Protein AF-A0A9E5STQ9-F1 (afdb_monomer)

Solvent-accessible surface area (backbone atoms only — not comparable to full-atom values): 14742 Å² total; per-residue (Å²): 136,55,64,66,36,34,52,35,39,30,51,50,22,44,63,42,40,75,30,72,58,27,29,54,82,65,46,52,48,40,31,21,48,59,55,98,43,41,24,40,28,34,19,57,96,41,35,41,61,64,37,48,84,73,43,40,47,30,34,27,34,28,54,59,46,36,50,46,74,73,65,63,65,84,84,59,96,68,67,54,56,61,49,52,49,52,49,55,62,71,22,56,50,80,56,94,85,51,70,96,63,52,57,42,84,60,49,63,41,56,41,72,52,45,40,20,33,47,34,30,43,22,49,56,44,32,64,27,36,60,39,94,64,16,66,68,49,46,57,62,35,49,58,91,69,82,72,46,65,50,81,40,73,71,57,71,90,38,50,68,32,29,53,51,50,52,52,54,42,53,52,42,21,73,74,66,78,46,68,48,36,32,39,39,34,26,30,55,11,36,35,17,29,23,84,36,38,66,56,17,47,49,51,42,48,53,52,43,49,31,41,33,59,67,68,67,56,76,82,78,79,73,87,38,75,41,83,53,97,92,50,74,44,75,64,23,63,68,58,52,53,46,40,75,71,68,67,62,50,71,70,52,54,70,72,59,75,60,35,67,65,59,55,72,68,48,61,90,68,69,131

pLDDT: mean 93.7, std 6.71, range [59.28, 98.94]

Radius of gyration: 19.04 Å; Cα contacts (8 Å, |Δi|>4): 458; chains: 1; bounding box: 58×41×53 Å

Sequence (271 aa):
MYSIGKAQLVSISSYAGARKDYVQGGGGNTSVKFDDRLMAIKASGYTLEEITPEKGYVTVDYQKILNYYNTVNTAENKDFEKESLEESLSSVVLLPGMENKRPSVEVGFHAFLGKCVLHTHAVYANILFCSEEGEDIAIKALKGKGLGYVYIPYIDPGFRLALAIKRATDDYLKQNGVAPSLIFLGNHGMIAHGDTAEETIAAHEAACNAIREYLGLDDFPTPMIRKTADGFASDTAYLRSFFARSGADEAFFERLRLYPDQLVDLGGKMG

Nearest PDB structures (foldseek):
  8iqa-assembly1_A  TM=7.306E-01  e=3.674E-08  Alcaligenes faecalis subsp. faecalis NBRC 13111
  2irp-assembly1_A  TM=6.959E-01  e=4.115E-08  Aquifex aeolicus VF5
  1jdi-assembly1_A  TM=6.976E-01  e=8.136E-08  Escherichia coli K-12
  8il8-assembly1_C  TM=7.382E-01  e=1.081E-07  Alcaligenes faecalis subsp. faecalis NBRC 13111
  8ix6-assembly1_A  TM=7.262E-01  e=1.282E-07  Bradyrhizobium sp. WSM3983

Structure (mmCIF, N/CA/C/O backbone):
data_AF-A0A9E5STQ9-F1
#
_entry.id   AF-A0A9E5STQ9-F1
#
loop_
_atom_site.group_PDB
_atom_site.id
_atom_site.type_symbol
_atom_site.label_atom_id
_atom_site.label_alt_id
_atom_site.label_comp_id
_atom_site.label_asym_id
_atom_site.label_entity_id
_atom_site.label_seq_id
_atom_site.pdbx_PDB_ins_code
_atom_site.Cartn_x
_atom_site.Cartn_y
_ato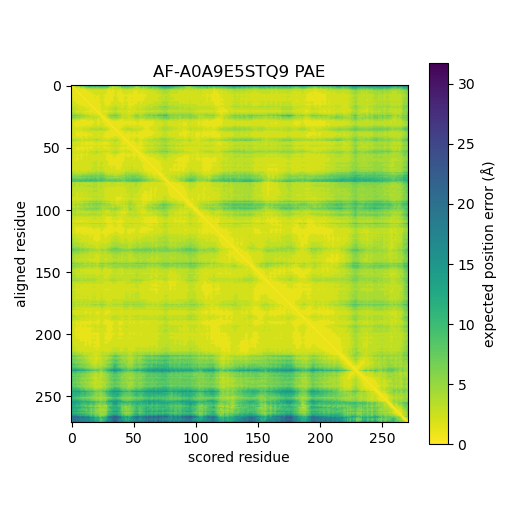m_site.Cartn_z
_atom_site.occupancy
_atom_site.B_iso_or_equiv
_atom_site.auth_seq_id
_atom_site.auth_comp_id
_atom_site.auth_asym_id
_atom_site.auth_atom_id
_atom_site.pdbx_PDB_model_num
ATOM 1 N N . MET A 1 1 ? 1.330 -11.835 24.255 1.00 65.06 1 MET A N 1
ATOM 2 C CA . MET A 1 1 ? -0.007 -11.359 23.845 1.00 65.06 1 MET A CA 1
ATOM 3 C C . MET A 1 1 ? -0.052 -11.039 22.351 1.00 65.06 1 MET A C 1
ATOM 5 O O . MET A 1 1 ? -0.898 -11.593 21.677 1.00 65.06 1 MET A O 1
ATOM 9 N N . TYR A 1 2 ? 0.902 -10.284 21.791 1.00 89.00 2 TYR A N 1
ATOM 10 C CA . TYR A 1 2 ? 0.849 -9.847 20.379 1.00 89.00 2 TYR A CA 1
ATOM 11 C C . TYR A 1 2 ? 1.619 -10.707 19.358 1.00 89.00 2 TYR A C 1
ATOM 13 O O . TYR A 1 2 ? 1.892 -10.248 18.254 1.00 89.00 2 TYR A O 1
ATOM 21 N N . SER A 1 3 ? 2.022 -11.933 19.704 1.00 91.31 3 SER A N 1
ATOM 22 C CA . SER A 1 3 ? 2.885 -12.762 18.840 1.00 91.31 3 SER A CA 1
ATOM 23 C C . SER A 1 3 ? 2.253 -13.075 17.481 1.00 91.31 3 SER A C 1
ATOM 25 O O . SER A 1 3 ? 2.936 -12.984 16.467 1.00 91.31 3 SER A O 1
ATOM 27 N N . ILE A 1 4 ? 0.951 -13.378 17.451 1.00 94.94 4 ILE A N 1
ATOM 28 C CA . ILE A 1 4 ? 0.214 -13.655 16.207 1.00 94.94 4 ILE A CA 1
ATOM 29 C C . ILE A 1 4 ? 0.172 -12.408 15.315 1.00 94.94 4 ILE A C 1
ATOM 31 O O . ILE A 1 4 ? 0.517 -12.483 14.140 1.00 94.94 4 ILE A O 1
ATOM 35 N N . GLY A 1 5 ? -0.187 -11.248 15.875 1.00 96.56 5 GLY A N 1
ATOM 36 C CA . GLY A 1 5 ? -0.236 -9.992 15.120 1.00 96.56 5 GLY A CA 1
ATOM 37 C C . GLY A 1 5 ? 1.133 -9.582 14.568 1.00 96.56 5 GLY A C 1
ATOM 38 O O . GLY A 1 5 ? 1.234 -9.156 13.422 1.00 96.56 5 GLY A O 1
ATOM 39 N N . LYS A 1 6 ? 2.206 -9.777 15.346 1.00 96.88 6 LYS A N 1
ATOM 40 C CA . LYS A 1 6 ? 3.584 -9.557 14.879 1.00 96.88 6 LYS A CA 1
ATOM 41 C C . LYS A 1 6 ? 3.951 -10.479 13.716 1.00 96.88 6 LYS A C 1
ATOM 43 O O . LYS A 1 6 ? 4.545 -10.013 12.752 1.00 96.88 6 LYS A O 1
ATOM 48 N N . ALA A 1 7 ? 3.589 -11.761 13.788 1.00 98.00 7 ALA A N 1
ATOM 49 C CA . ALA A 1 7 ? 3.851 -12.711 12.709 1.00 98.00 7 ALA A CA 1
ATOM 50 C C . ALA A 1 7 ? 3.110 -12.327 11.417 1.00 98.00 7 ALA A C 1
ATOM 52 O O . ALA A 1 7 ? 3.713 -12.349 10.347 1.00 98.00 7 ALA A O 1
ATOM 53 N N . GLN A 1 8 ? 1.847 -11.896 11.518 1.00 98.56 8 GLN A N 1
ATOM 54 C CA . GLN A 1 8 ? 1.088 -11.386 10.371 1.00 98.56 8 GLN A CA 1
ATOM 55 C C . GLN A 1 8 ? 1.726 -10.125 9.775 1.00 98.56 8 GLN A C 1
ATOM 57 O O . GLN A 1 8 ? 1.861 -10.032 8.559 1.00 98.56 8 GLN A O 1
ATOM 62 N N . LEU A 1 9 ? 2.176 -9.187 10.618 1.00 98.62 9 LEU A N 1
ATOM 63 C CA . LEU A 1 9 ? 2.825 -7.958 10.156 1.00 98.62 9 LEU A CA 1
ATOM 64 C C . LEU A 1 9 ? 4.117 -8.262 9.398 1.00 98.62 9 LEU A C 1
ATOM 66 O O . LEU A 1 9 ? 4.339 -7.707 8.324 1.00 98.62 9 LEU A O 1
ATOM 70 N N . VAL A 1 10 ? 4.953 -9.152 9.937 1.00 98.44 10 VAL A N 1
ATOM 71 C CA . VAL A 1 10 ? 6.179 -9.598 9.263 1.00 98.44 10 VAL A CA 1
ATOM 72 C C . VAL A 1 10 ? 5.836 -10.293 7.949 1.00 98.44 10 VAL A C 1
ATOM 74 O O . VAL A 1 10 ? 6.443 -9.972 6.939 1.00 98.44 10 VAL A O 1
ATOM 77 N N . SER A 1 11 ? 4.823 -11.164 7.923 1.00 98.56 11 SER A N 1
ATOM 78 C CA . SER A 1 11 ? 4.401 -11.870 6.706 1.00 98.56 11 SER A CA 1
ATOM 79 C C . SER A 1 11 ? 4.049 -10.912 5.559 1.00 98.56 11 SER A C 1
ATOM 81 O O . SER A 1 11 ? 4.679 -10.977 4.502 1.00 98.56 11 SER A O 1
ATOM 83 N N . ILE A 1 12 ? 3.124 -9.965 5.775 1.00 98.62 12 ILE A N 1
ATOM 84 C CA . ILE A 1 12 ? 2.728 -9.006 4.727 1.00 98.62 12 ILE A CA 1
ATOM 85 C C . ILE A 1 12 ? 3.871 -8.058 4.339 1.00 98.62 12 ILE A C 1
ATOM 87 O O . ILE A 1 12 ? 4.007 -7.692 3.172 1.00 98.62 12 ILE A O 1
ATOM 91 N N . SER A 1 13 ? 4.722 -7.684 5.301 1.00 98.62 13 SER A N 1
ATOM 92 C CA . SER A 1 13 ? 5.837 -6.760 5.065 1.00 98.62 13 SER A CA 1
ATOM 93 C C . SER A 1 13 ? 6.970 -7.419 4.291 1.00 98.62 13 SER A C 1
ATOM 95 O O . SER A 1 13 ? 7.450 -6.845 3.322 1.00 98.62 13 SER A O 1
ATOM 97 N N . SER A 1 14 ? 7.374 -8.636 4.660 1.00 97.75 14 SER A N 1
ATOM 98 C CA . SER A 1 14 ? 8.421 -9.379 3.958 1.00 97.75 14 SER A CA 1
ATOM 99 C C . SER A 1 14 ? 7.980 -9.799 2.556 1.00 97.75 14 SER A C 1
ATOM 101 O O . SER A 1 14 ? 8.790 -9.722 1.635 1.00 97.75 14 SER A O 1
ATOM 103 N N . TYR A 1 15 ? 6.706 -10.174 2.371 1.00 98.00 15 TYR A N 1
ATOM 104 C CA . TYR A 1 15 ? 6.146 -10.483 1.051 1.00 98.00 15 TYR A CA 1
ATOM 105 C C . TYR A 1 15 ? 6.333 -9.317 0.072 1.00 98.00 15 TYR A C 1
ATOM 107 O O . TYR A 1 15 ? 6.889 -9.496 -1.011 1.00 98.00 15 TYR A O 1
ATOM 115 N N . ALA A 1 16 ? 5.922 -8.109 0.468 1.00 97.69 16 ALA A N 1
ATOM 116 C CA . ALA A 1 16 ? 6.050 -6.939 -0.391 1.00 97.69 16 ALA A CA 1
ATOM 117 C C . ALA A 1 16 ? 7.478 -6.374 -0.425 1.00 97.69 16 ALA A C 1
ATOM 119 O O . ALA A 1 16 ? 7.963 -6.008 -1.487 1.00 97.69 16 ALA A O 1
ATOM 120 N N . GLY A 1 17 ? 8.189 -6.340 0.704 1.00 96.62 17 GLY A N 1
ATOM 121 C CA . GLY A 1 17 ? 9.539 -5.773 0.816 1.00 96.62 17 GLY A CA 1
ATOM 122 C C . GLY A 1 17 ? 10.594 -6.479 -0.043 1.00 96.62 17 GLY A C 1
ATOM 123 O O . GLY A 1 17 ? 11.519 -5.831 -0.543 1.00 96.62 17 GLY A O 1
ATOM 124 N N . ALA A 1 18 ? 10.422 -7.782 -0.279 1.00 94.94 18 ALA A N 1
ATOM 125 C CA . ALA A 1 18 ? 11.289 -8.574 -1.152 1.00 94.94 18 ALA A CA 1
ATOM 126 C C . ALA A 1 18 ? 11.071 -8.303 -2.659 1.00 94.94 18 ALA A C 1
ATOM 128 O O . ALA A 1 18 ? 11.845 -8.776 -3.492 1.00 94.94 18 ALA A O 1
ATOM 129 N N . ARG A 1 19 ? 10.026 -7.548 -3.025 1.00 95.38 19 ARG A N 1
ATOM 130 C CA . ARG A 1 19 ? 9.524 -7.370 -4.395 1.00 95.38 19 ARG A CA 1
ATOM 131 C C . ARG A 1 19 ? 9.721 -5.922 -4.848 1.00 95.38 19 ARG A C 1
ATOM 133 O O . ARG A 1 19 ? 8.958 -5.029 -4.481 1.00 95.38 19 ARG A O 1
ATOM 140 N N . LYS A 1 20 ? 10.749 -5.666 -5.666 1.00 93.12 20 LYS A N 1
ATOM 141 C CA . LYS A 1 20 ? 11.036 -4.307 -6.179 1.00 93.12 20 LYS A CA 1
ATOM 142 C C . LYS A 1 20 ? 10.023 -3.831 -7.228 1.00 93.12 20 LYS A C 1
ATOM 144 O O . LYS A 1 20 ? 9.987 -2.648 -7.535 1.00 93.12 20 LYS A O 1
ATOM 149 N N . ASP A 1 21 ? 9.176 -4.725 -7.728 1.00 95.12 21 ASP A N 1
ATOM 150 C CA . ASP A 1 21 ? 7.964 -4.437 -8.499 1.00 95.12 21 ASP A CA 1
ATOM 151 C C . ASP A 1 21 ? 6.787 -3.970 -7.628 1.00 95.12 21 ASP A C 1
ATOM 153 O O . ASP A 1 21 ? 5.833 -3.400 -8.151 1.00 95.12 21 ASP A O 1
ATOM 157 N N . TYR A 1 22 ? 6.836 -4.180 -6.310 1.00 96.19 22 TYR A N 1
ATOM 158 C CA . TYR A 1 22 ? 5.782 -3.772 -5.376 1.00 96.19 22 TYR A CA 1
ATOM 159 C C . TYR A 1 22 ? 6.135 -2.532 -4.572 1.00 96.19 22 TYR A C 1
ATOM 161 O O . TYR A 1 22 ? 5.291 -1.655 -4.400 1.00 96.19 22 TYR A O 1
ATOM 169 N N . VAL A 1 23 ? 7.367 -2.449 -4.078 1.00 93.88 23 VAL A N 1
ATOM 170 C CA . VAL A 1 23 ? 7.839 -1.292 -3.315 1.00 93.88 23 VAL A CA 1
ATOM 171 C C . VAL A 1 23 ? 9.241 -0.893 -3.750 1.00 93.88 23 VAL A C 1
ATOM 173 O O . VAL A 1 23 ? 10.122 -1.736 -3.941 1.00 93.88 23 VAL A O 1
ATOM 176 N N . GLN A 1 24 ? 9.452 0.412 -3.896 1.00 89.56 24 GLN A N 1
ATOM 177 C CA . GLN A 1 24 ? 10.743 1.006 -4.222 1.00 89.56 24 GLN A CA 1
ATOM 178 C C . GLN A 1 24 ? 11.186 1.904 -3.063 1.00 89.56 24 GLN A C 1
ATOM 180 O O . GLN A 1 24 ? 10.378 2.610 -2.465 1.00 89.56 24 GLN A O 1
ATOM 185 N N . GLY A 1 25 ? 12.469 1.826 -2.697 1.00 86.12 25 GLY A N 1
ATOM 186 C CA . GLY A 1 25 ? 13.026 2.618 -1.598 1.00 86.12 25 GLY A CA 1
ATOM 187 C C . GLY A 1 25 ? 12.224 2.494 -0.295 1.00 86.12 25 GLY A C 1
ATOM 188 O O . GLY A 1 25 ? 12.010 1.397 0.223 1.00 86.12 25 GLY A O 1
ATOM 189 N N . GLY A 1 26 ? 11.807 3.643 0.242 1.00 87.12 26 GLY A N 1
ATOM 190 C CA . GLY A 1 26 ? 10.986 3.746 1.451 1.00 87.12 26 GLY A CA 1
ATOM 191 C C . GLY A 1 26 ? 9.471 3.714 1.211 1.00 87.12 26 GLY A C 1
ATOM 192 O O . GLY A 1 26 ? 8.732 3.902 2.182 1.00 87.12 26 GLY A O 1
ATOM 193 N N . GLY A 1 27 ? 9.019 3.510 -0.031 1.00 88.88 27 GLY A N 1
ATOM 194 C CA . GLY A 1 27 ? 7.609 3.490 -0.422 1.00 88.88 27 GLY A CA 1
ATOM 195 C C . GLY A 1 27 ? 6.820 2.320 0.174 1.00 88.88 27 GLY A C 1
ATOM 196 O O . GLY A 1 27 ? 7.390 1.355 0.698 1.00 88.88 27 GLY A O 1
ATOM 197 N N . GLY A 1 28 ? 5.491 2.421 0.117 1.00 94.31 28 GLY A N 1
ATOM 198 C CA . GLY A 1 28 ? 4.567 1.453 0.705 1.00 94.31 28 GLY A CA 1
ATOM 199 C C . GLY A 1 28 ? 4.614 1.362 2.238 1.00 94.31 28 GLY A C 1
ATOM 200 O O . GLY A 1 28 ? 5.547 1.804 2.927 1.00 94.31 28 GLY A O 1
ATOM 201 N N . ASN A 1 29 ? 3.568 0.767 2.804 1.00 97.38 29 ASN A N 1
ATOM 202 C CA . ASN A 1 29 ? 3.440 0.538 4.238 1.00 97.38 29 ASN A CA 1
ATOM 203 C C . ASN A 1 29 ? 2.448 -0.587 4.558 1.00 97.38 29 ASN A C 1
ATOM 205 O O . ASN A 1 29 ? 1.616 -1.000 3.753 1.00 97.38 29 ASN A O 1
ATOM 209 N N . THR A 1 30 ? 2.586 -1.125 5.764 1.00 98.69 30 THR A N 1
ATOM 210 C CA . THR A 1 30 ? 1.792 -2.246 6.257 1.00 98.69 30 THR A CA 1
ATOM 211 C C . THR A 1 30 ? 1.296 -1.956 7.662 1.00 98.69 30 THR A C 1
ATOM 213 O O . THR A 1 30 ? 1.968 -1.271 8.444 1.00 98.69 30 THR A O 1
ATOM 216 N N . SER A 1 31 ? 0.126 -2.494 8.002 1.00 98.81 31 SER A N 1
ATOM 217 C CA . SER A 1 31 ? -0.358 -2.515 9.380 1.00 98.81 31 SER A CA 1
ATOM 218 C C . SER A 1 31 ? -1.078 -3.811 9.730 1.00 98.81 31 SER A C 1
ATOM 220 O O . SER A 1 31 ? -1.624 -4.493 8.861 1.00 98.81 31 SER A O 1
ATOM 222 N N . VAL A 1 32 ? -1.095 -4.121 11.027 1.00 98.81 32 VAL A N 1
ATOM 223 C CA . VAL A 1 32 ? -1.890 -5.206 11.606 1.00 98.81 32 VAL A CA 1
ATOM 224 C C . VAL A 1 32 ? -2.530 -4.748 12.911 1.00 98.81 32 VAL A C 1
ATOM 226 O O . VAL A 1 32 ? -1.834 -4.309 13.830 1.00 98.81 32 VAL A O 1
ATOM 229 N N . LYS A 1 33 ? -3.855 -4.884 13.021 1.00 98.56 33 LYS A N 1
ATOM 230 C CA . LYS A 1 33 ? -4.580 -4.708 14.289 1.00 98.56 33 LYS A CA 1
ATOM 231 C C . LYS A 1 33 ? -4.290 -5.902 15.204 1.00 98.56 33 LYS A C 1
ATOM 233 O O . LYS A 1 33 ? -4.545 -7.053 14.847 1.00 98.56 33 LYS A O 1
ATOM 238 N N . PHE A 1 34 ? -3.689 -5.634 16.358 1.00 97.19 34 PHE A N 1
ATOM 239 C CA . PHE A 1 34 ? -3.317 -6.645 17.348 1.00 97.19 34 PHE A CA 1
ATOM 240 C C . PHE A 1 34 ? -4.507 -7.073 18.206 1.00 97.19 34 PHE A C 1
ATOM 242 O O . PHE A 1 34 ? -4.621 -8.252 18.539 1.00 97.19 34 PHE A O 1
ATOM 249 N N . ASP A 1 35 ? -5.370 -6.121 18.539 1.00 96.19 35 ASP A N 1
ATOM 250 C CA . ASP A 1 35 ? -6.609 -6.285 19.294 1.00 96.19 35 ASP A CA 1
ATOM 251 C C . ASP A 1 35 ? -7.573 -5.136 18.938 1.00 96.19 35 ASP A C 1
ATOM 253 O O . ASP A 1 35 ? -7.345 -4.432 17.953 1.00 96.19 35 ASP A O 1
ATOM 257 N N . ASP A 1 36 ? -8.629 -4.937 19.731 1.00 95.62 36 ASP A N 1
ATOM 258 C CA . ASP A 1 36 ? -9.650 -3.902 19.510 1.00 95.62 36 ASP A CA 1
ATOM 259 C C . ASP A 1 36 ? -9.170 -2.465 19.787 1.00 95.62 36 ASP A C 1
ATOM 261 O O . ASP A 1 36 ? -9.949 -1.517 19.676 1.00 95.62 36 ASP A O 1
ATOM 265 N N . ARG A 1 37 ? -7.904 -2.275 20.171 1.00 97.00 37 ARG A N 1
ATOM 266 C CA . ARG A 1 37 ? -7.319 -0.973 20.506 1.00 97.00 37 ARG A CA 1
ATOM 267 C C . ARG A 1 37 ? -5.999 -0.713 19.791 1.00 97.00 37 ARG A C 1
ATOM 269 O O . ARG A 1 37 ? -5.797 0.379 19.267 1.00 97.00 37 ARG A O 1
ATOM 276 N N . LEU A 1 38 ? -5.075 -1.668 19.809 1.00 98.00 38 LEU A N 1
ATOM 277 C CA . LEU A 1 38 ? -3.718 -1.496 19.309 1.00 98.00 38 LEU A CA 1
ATOM 278 C C . LEU A 1 38 ? -3.579 -1.994 17.876 1.00 98.00 38 LEU A C 1
ATOM 280 O O . LEU A 1 38 ? -3.930 -3.123 17.543 1.00 98.00 38 LEU A O 1
ATOM 284 N N . MET A 1 39 ? -2.965 -1.165 17.040 1.00 98.44 39 MET A N 1
ATOM 285 C CA . MET A 1 39 ? -2.530 -1.518 15.695 1.00 98.44 39 MET A CA 1
ATOM 286 C C . MET A 1 39 ? -1.035 -1.267 15.571 1.00 98.44 39 MET A C 1
ATOM 288 O O . MET A 1 39 ? -0.553 -0.197 15.935 1.00 98.44 39 MET A O 1
ATOM 292 N N . ALA A 1 40 ? -0.299 -2.240 15.046 1.00 98.38 40 ALA A N 1
ATOM 293 C CA . ALA A 1 40 ? 1.072 -2.031 14.613 1.00 98.38 40 ALA A CA 1
ATOM 294 C C . ALA A 1 40 ? 1.088 -1.518 13.175 1.00 98.38 40 ALA A C 1
ATOM 296 O O . ALA A 1 40 ? 0.353 -2.027 12.335 1.00 98.38 40 ALA A O 1
ATOM 297 N N . ILE A 1 41 ? 1.932 -0.534 12.891 1.00 98.38 41 ILE A N 1
ATOM 298 C CA . ILE A 1 41 ? 2.099 0.055 11.562 1.00 98.38 41 ILE A CA 1
ATOM 299 C C . ILE A 1 41 ? 3.572 0.354 11.298 1.00 98.38 41 ILE A C 1
ATOM 301 O O . ILE A 1 41 ? 4.300 0.711 12.230 1.00 98.38 41 ILE A O 1
ATOM 305 N N . LYS A 1 42 ? 4.006 0.232 10.035 1.00 97.75 42 LYS A N 1
ATOM 306 C CA . LYS A 1 42 ? 5.358 0.607 9.598 1.00 97.75 42 LYS A CA 1
ATOM 307 C C . LYS A 1 42 ? 5.784 1.949 10.203 1.00 97.75 42 LYS A C 1
ATOM 309 O O . LYS A 1 42 ? 5.076 2.954 10.100 1.00 97.75 42 LYS A O 1
ATOM 314 N N . ALA A 1 43 ? 6.964 1.955 10.813 1.00 95.75 43 ALA A N 1
ATOM 315 C CA . ALA A 1 43 ? 7.575 3.156 11.354 1.00 95.75 43 ALA A CA 1
ATOM 316 C C . ALA A 1 43 ? 8.231 3.978 10.235 1.00 95.75 43 ALA A C 1
ATOM 318 O O . ALA A 1 43 ? 8.860 3.438 9.324 1.00 95.75 43 ALA A O 1
ATOM 319 N N . SER A 1 44 ? 8.127 5.302 10.322 1.00 90.88 44 SER A N 1
ATOM 320 C CA . SER A 1 44 ? 8.827 6.204 9.404 1.00 90.88 44 SER A CA 1
ATOM 321 C C . SER A 1 44 ? 10.346 5.982 9.457 1.00 90.88 44 SER A C 1
ATOM 323 O O . SER A 1 44 ? 10.928 5.888 10.541 1.00 90.88 44 SER A O 1
ATOM 325 N N . GLY A 1 45 ? 10.987 5.938 8.285 1.00 89.62 45 GLY A N 1
ATOM 326 C CA . GLY A 1 45 ? 12.428 5.692 8.137 1.00 89.62 45 GLY A CA 1
ATOM 327 C C . GLY A 1 45 ? 12.826 4.221 7.986 1.00 89.62 45 GLY A C 1
ATOM 328 O O . GLY A 1 45 ? 14.011 3.954 7.833 1.00 89.62 45 GLY A O 1
ATOM 329 N N . TYR A 1 46 ? 11.861 3.298 8.000 1.00 94.31 46 TYR A N 1
ATOM 330 C CA . TYR A 1 46 ? 12.075 1.884 7.698 1.00 94.31 46 TYR A CA 1
ATOM 331 C C . TYR A 1 46 ? 11.483 1.503 6.335 1.00 94.31 46 TYR A C 1
ATOM 333 O O . TYR A 1 46 ? 10.406 1.970 5.935 1.00 94.31 46 TYR A O 1
ATOM 341 N N . THR A 1 47 ? 12.177 0.615 5.634 1.00 95.38 47 THR A N 1
ATOM 342 C CA . THR A 1 47 ? 11.634 -0.140 4.500 1.00 95.38 47 THR A CA 1
ATOM 343 C C . THR A 1 47 ? 10.802 -1.325 5.003 1.00 95.38 47 THR A C 1
ATOM 345 O O . THR A 1 47 ? 10.950 -1.761 6.146 1.00 95.38 47 THR A O 1
ATOM 348 N N . LEU A 1 48 ? 9.920 -1.875 4.161 1.00 97.06 48 LEU A N 1
ATOM 349 C CA . LEU A 1 48 ? 9.151 -3.076 4.526 1.00 97.06 48 LEU A CA 1
ATOM 350 C C . LEU A 1 48 ? 10.044 -4.305 4.764 1.00 97.06 48 LEU A C 1
ATOM 352 O O . LEU A 1 48 ? 9.722 -5.146 5.598 1.00 97.06 48 LEU A O 1
ATOM 356 N N . GLU A 1 49 ? 11.178 -4.380 4.064 1.00 95.38 49 GLU A N 1
ATOM 357 C CA . GLU A 1 49 ? 12.166 -5.460 4.179 1.00 95.38 49 GLU A CA 1
ATOM 358 C C . GLU A 1 49 ? 12.866 -5.479 5.551 1.00 95.38 49 GLU A C 1
ATOM 360 O O . GLU A 1 49 ? 13.312 -6.526 6.014 1.00 95.38 49 GLU A O 1
ATOM 365 N N . GLU A 1 50 ? 12.923 -4.339 6.244 1.00 96.00 50 GLU A N 1
ATOM 366 C CA . GLU A 1 50 ? 13.578 -4.213 7.551 1.00 96.00 50 GLU A CA 1
ATOM 367 C C . GLU A 1 50 ? 12.672 -4.547 8.745 1.00 96.00 50 GLU A C 1
ATOM 369 O O . GLU A 1 50 ? 13.153 -4.577 9.886 1.00 96.00 50 GLU A O 1
ATOM 374 N N . ILE A 1 51 ? 11.376 -4.781 8.511 1.00 97.19 51 ILE A N 1
ATOM 375 C CA . ILE A 1 51 ? 10.410 -5.102 9.566 1.00 97.19 51 ILE A CA 1
ATOM 376 C C . ILE A 1 51 ? 10.677 -6.512 10.101 1.00 97.19 51 ILE A C 1
ATOM 378 O O . ILE A 1 51 ? 10.655 -7.497 9.367 1.00 97.19 51 ILE A O 1
ATOM 382 N N . THR A 1 52 ? 10.872 -6.612 11.416 1.00 96.44 52 THR A N 1
ATOM 383 C CA . THR A 1 52 ? 10.997 -7.881 12.151 1.00 96.44 52 THR A CA 1
ATOM 384 C C . THR A 1 52 ? 9.967 -7.920 13.285 1.00 96.44 52 THR A C 1
ATOM 386 O O . THR A 1 52 ? 9.291 -6.920 13.542 1.00 96.44 52 THR A O 1
ATOM 389 N N . PRO A 1 53 ? 9.822 -9.033 14.028 1.00 94.50 53 PRO A N 1
ATOM 390 C CA . PRO A 1 53 ? 8.942 -9.048 15.199 1.00 94.50 53 PRO A CA 1
ATOM 391 C C . PRO A 1 53 ? 9.331 -8.027 16.295 1.00 94.50 53 PRO A C 1
ATOM 393 O O . PRO A 1 53 ? 8.492 -7.660 17.134 1.00 94.50 53 PRO A O 1
ATOM 396 N N . GLU A 1 54 ? 10.577 -7.548 16.296 1.00 93.31 54 GLU A N 1
ATOM 397 C CA . GLU A 1 54 ? 11.162 -6.641 17.291 1.00 93.31 54 GLU A CA 1
ATOM 398 C C . GLU A 1 54 ? 11.309 -5.190 16.812 1.00 93.31 54 GLU A C 1
ATOM 400 O O . GLU A 1 54 ? 11.278 -4.296 17.655 1.00 93.31 54 GLU A O 1
ATOM 405 N N . LYS A 1 55 ? 11.463 -4.933 15.505 1.00 95.06 55 LYS A N 1
ATOM 406 C CA . LYS A 1 55 ? 11.751 -3.587 14.970 1.00 95.06 55 LYS A CA 1
ATOM 407 C C . LYS A 1 55 ? 11.014 -3.273 13.664 1.00 95.06 55 LYS A C 1
ATOM 409 O O . LYS A 1 55 ? 10.467 -4.157 13.013 1.00 95.06 55 LYS A O 1
ATOM 414 N N . GLY A 1 56 ? 11.036 -1.998 13.269 1.00 95.50 56 GLY A N 1
ATOM 415 C CA . GLY A 1 56 ? 10.492 -1.519 11.989 1.00 95.50 56 GLY A CA 1
ATOM 416 C C . GLY A 1 56 ? 9.031 -1.052 12.024 1.00 95.50 56 GLY A C 1
ATOM 417 O O . GLY A 1 56 ? 8.501 -0.597 11.012 1.00 95.50 56 GLY A O 1
ATOM 418 N N . TYR A 1 57 ? 8.374 -1.106 13.185 1.00 97.19 57 TYR A N 1
ATOM 419 C CA . TYR A 1 57 ? 6.993 -0.658 13.365 1.00 97.19 57 TYR A CA 1
ATOM 420 C C . TYR A 1 57 ? 6.801 0.091 14.684 1.00 97.19 57 TYR A C 1
ATOM 422 O O . TYR A 1 57 ? 7.569 -0.071 15.633 1.00 97.19 57 TYR A O 1
ATOM 430 N N . VAL A 1 58 ? 5.741 0.894 14.742 1.00 97.31 58 VAL A N 1
ATOM 431 C CA . VAL A 1 58 ? 5.209 1.486 15.974 1.00 97.31 58 VAL A CA 1
ATOM 432 C C . VAL A 1 58 ? 3.801 0.978 16.230 1.00 97.31 58 VAL A C 1
ATOM 434 O O . VAL A 1 58 ? 3.134 0.495 15.318 1.00 97.31 58 VAL A O 1
ATOM 437 N N . THR A 1 59 ? 3.352 1.059 17.477 1.00 97.81 59 THR A N 1
ATOM 438 C CA . THR A 1 59 ? 1.980 0.722 17.854 1.00 97.81 59 THR A CA 1
ATOM 439 C C . THR A 1 59 ? 1.200 1.994 18.151 1.00 97.81 59 THR A C 1
ATOM 441 O O . THR A 1 59 ? 1.714 2.928 18.768 1.00 97.81 59 THR A O 1
ATOM 444 N N . VAL A 1 60 ? -0.038 2.034 17.668 1.00 98.31 60 VAL A N 1
ATOM 445 C CA . VAL A 1 60 ? -0.969 3.151 17.827 1.00 98.31 60 VAL A CA 1
ATOM 446 C C . VAL A 1 60 ? -2.296 2.656 18.388 1.00 98.31 60 VAL A C 1
ATOM 448 O O . VAL A 1 60 ? -2.715 1.530 18.115 1.00 98.31 60 VAL A O 1
ATOM 451 N N . ASP A 1 61 ? -2.964 3.510 19.152 1.00 98.44 61 ASP A N 1
ATOM 452 C CA . ASP A 1 61 ? -4.367 3.374 19.519 1.00 98.44 61 ASP A CA 1
ATOM 453 C C . ASP A 1 61 ? -5.226 3.751 18.304 1.00 98.44 61 ASP A C 1
ATOM 455 O O . ASP A 1 61 ? -5.572 4.918 18.095 1.00 98.44 61 ASP A O 1
ATOM 459 N N . TYR A 1 62 ? -5.507 2.772 17.442 1.00 98.38 62 TYR A N 1
ATOM 460 C CA . TYR A 1 62 ? -6.169 3.043 16.164 1.00 98.38 62 TYR A CA 1
ATOM 461 C C . TYR A 1 62 ? -7.624 3.483 16.348 1.00 98.38 62 TYR A C 1
ATOM 463 O O . TYR A 1 62 ? -8.173 4.120 15.453 1.00 98.38 62 TYR A O 1
ATOM 471 N N . GLN A 1 63 ? -8.234 3.205 17.506 1.00 98.19 63 GLN A N 1
ATOM 472 C CA . GLN A 1 63 ? -9.579 3.674 17.834 1.00 98.19 63 GLN A CA 1
ATOM 473 C C . GLN A 1 63 ? -9.619 5.199 17.953 1.00 98.19 63 GLN A C 1
ATOM 475 O O . GLN A 1 63 ? -10.588 5.812 17.513 1.00 98.19 63 GLN A O 1
ATOM 480 N N . LYS A 1 64 ? -8.561 5.841 18.470 1.00 98.00 64 LYS A N 1
ATOM 481 C CA . LYS A 1 64 ? -8.467 7.313 18.471 1.00 98.00 64 LYS A CA 1
ATOM 482 C C . LYS A 1 64 ? -8.486 7.881 17.052 1.00 98.00 64 LYS A C 1
ATOM 484 O O . LYS A 1 64 ? -9.262 8.787 16.767 1.00 98.00 64 LYS A O 1
ATOM 489 N N . ILE A 1 65 ? -7.688 7.295 16.159 1.00 98.06 65 ILE A N 1
ATOM 490 C CA . ILE A 1 65 ? -7.602 7.707 14.752 1.00 98.06 65 ILE A CA 1
ATOM 491 C C . ILE A 1 65 ? -8.948 7.473 14.054 1.00 98.06 65 ILE A C 1
ATOM 493 O O . ILE A 1 65 ? -9.490 8.377 13.425 1.00 98.06 65 ILE A O 1
ATOM 497 N N . LEU A 1 66 ? -9.532 6.283 14.211 1.00 97.38 66 LEU A N 1
ATOM 498 C CA . LEU A 1 66 ? -10.845 5.943 13.666 1.00 97.38 66 LEU A CA 1
ATOM 499 C C . LEU A 1 66 ? -11.929 6.924 14.145 1.00 97.38 66 LEU A C 1
ATOM 501 O O . LEU A 1 66 ? -12.709 7.425 13.335 1.00 97.38 66 LEU A O 1
ATOM 505 N N . ASN A 1 67 ? -11.956 7.241 15.441 1.00 97.44 67 ASN A N 1
ATOM 506 C CA . ASN A 1 67 ? -12.908 8.185 16.025 1.00 97.44 67 ASN A CA 1
ATOM 507 C C . ASN A 1 67 ? -12.737 9.604 15.476 1.00 97.44 67 ASN A C 1
ATOM 509 O O . ASN A 1 67 ? -13.741 10.268 15.209 1.00 97.44 67 ASN A O 1
ATOM 513 N N . TYR A 1 68 ? -11.500 10.050 15.249 1.00 97.12 68 TYR A N 1
ATOM 514 C CA . TYR A 1 68 ? -11.235 11.322 14.583 1.00 97.12 68 TYR A CA 1
ATOM 515 C C . TYR A 1 68 ? -11.875 11.350 13.187 1.00 97.12 68 TYR A C 1
ATOM 517 O O . TYR A 1 68 ? -12.721 12.200 12.918 1.00 97.12 68 TYR A O 1
ATOM 525 N N . TYR A 1 69 ? -11.593 10.361 12.331 1.00 96.50 69 TYR A N 1
ATOM 526 C CA . TYR A 1 69 ? -12.169 10.308 10.978 1.00 96.50 69 TYR A CA 1
ATOM 527 C C . TYR A 1 69 ? -13.694 10.104 10.954 1.00 96.50 69 TYR A C 1
ATOM 529 O O . TYR A 1 69 ? -14.344 10.504 9.989 1.00 96.50 69 TYR A O 1
ATOM 537 N N . ASN A 1 70 ? -14.282 9.510 11.996 1.00 95.75 70 ASN A N 1
ATOM 538 C CA . ASN A 1 70 ? -15.735 9.355 12.119 1.00 95.75 70 ASN A CA 1
ATOM 539 C C . ASN A 1 70 ? -16.453 10.639 12.561 1.00 95.75 70 ASN A C 1
ATOM 541 O O . ASN A 1 70 ? -17.642 10.785 12.284 1.00 95.75 70 ASN A O 1
ATOM 545 N N . THR A 1 71 ? -15.772 11.540 13.273 1.00 95.56 71 THR A N 1
ATOM 546 C CA . THR A 1 71 ? -16.405 12.715 13.902 1.00 95.56 71 THR A CA 1
ATOM 547 C C . THR A 1 71 ? -15.930 14.051 13.336 1.00 95.56 71 THR A C 1
ATOM 549 O O . THR A 1 71 ? -16.565 15.074 13.593 1.00 95.56 71 THR A O 1
ATOM 552 N N . VAL A 1 72 ? -14.853 14.061 12.544 1.00 95.12 72 VAL A N 1
ATOM 553 C CA . VAL A 1 72 ? -14.283 15.280 11.964 1.00 95.12 72 VAL A CA 1
ATOM 554 C C . VAL A 1 72 ? -15.304 16.030 11.103 1.00 95.12 72 VAL A C 1
ATOM 556 O O . VAL A 1 72 ? -15.844 15.519 10.119 1.00 95.12 72 VAL A O 1
ATOM 559 N N . ASN A 1 73 ? -15.548 17.292 11.455 1.00 93.75 73 ASN A N 1
ATOM 560 C CA . ASN A 1 73 ? -16.393 18.184 10.676 1.00 93.75 73 ASN A CA 1
ATOM 561 C C . ASN A 1 73 ? -15.581 18.845 9.557 1.00 93.75 73 ASN A C 1
ATO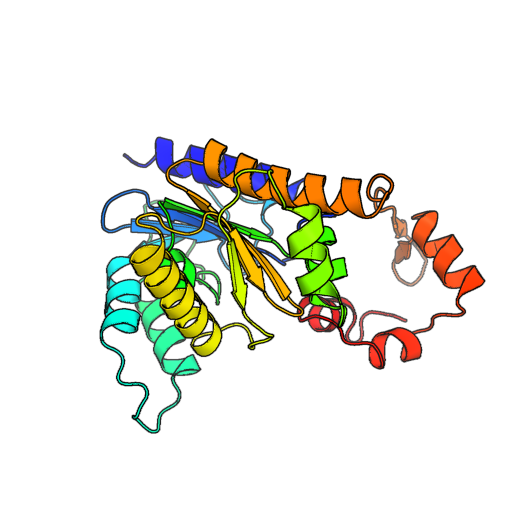M 563 O O . ASN A 1 73 ? -14.919 19.863 9.752 1.00 93.75 73 ASN A O 1
ATOM 567 N N . THR A 1 74 ? -15.665 18.292 8.349 1.00 92.62 74 THR A N 1
ATOM 568 C CA . THR A 1 74 ? -14.898 18.793 7.198 1.00 92.62 74 THR A CA 1
ATOM 569 C C . THR A 1 74 ? -15.372 20.138 6.644 1.00 92.62 74 THR A C 1
ATOM 571 O O . THR A 1 74 ? -14.784 20.617 5.677 1.00 92.62 74 THR A O 1
ATOM 574 N N . ALA A 1 75 ? -16.439 20.722 7.201 1.00 93.56 75 ALA A N 1
ATOM 575 C CA . ALA A 1 75 ? -16.902 22.066 6.855 1.00 93.56 75 ALA A CA 1
ATOM 576 C C . ALA A 1 75 ? -16.146 23.175 7.613 1.00 93.56 75 ALA A C 1
ATOM 578 O O . ALA A 1 75 ? -16.287 24.350 7.277 1.00 93.56 75 ALA A O 1
ATOM 579 N N . GLU A 1 76 ? -15.358 22.826 8.633 1.00 93.81 76 GL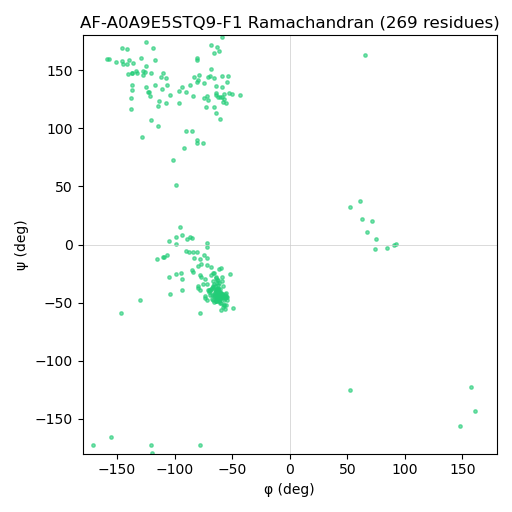U A N 1
ATOM 580 C CA . GLU A 1 76 ? -14.523 23.786 9.355 1.00 93.81 76 GLU A CA 1
ATOM 581 C C . GLU A 1 76 ? -13.373 24.303 8.483 1.00 93.81 76 GLU A C 1
ATOM 583 O O . GLU A 1 76 ? -12.784 23.566 7.692 1.00 93.81 76 GLU A O 1
ATOM 588 N N . ASN A 1 77 ? -13.018 25.578 8.656 1.00 92.44 77 ASN A N 1
ATOM 589 C CA . ASN A 1 77 ? -11.876 26.183 7.977 1.00 92.44 77 ASN A CA 1
ATOM 590 C C . ASN A 1 77 ? -10.611 26.051 8.837 1.00 92.44 77 ASN A C 1
ATOM 592 O O . ASN A 1 77 ? -10.262 26.969 9.582 1.00 92.44 77 ASN A O 1
ATOM 596 N N . LYS A 1 78 ? -9.952 24.891 8.762 1.00 94.50 78 LYS A N 1
ATOM 597 C CA . LYS A 1 78 ? -8.708 24.596 9.485 1.00 94.50 78 LYS A CA 1
ATOM 598 C C . LYS A 1 78 ? -7.770 23.697 8.680 1.00 94.50 78 LYS A C 1
ATOM 600 O O . LYS A 1 78 ? -8.151 23.123 7.661 1.00 94.50 78 LYS A O 1
ATOM 605 N N . ASP A 1 79 ? -6.539 23.580 9.165 1.00 95.19 79 ASP A N 1
ATOM 606 C CA . ASP A 1 79 ? -5.519 22.694 8.608 1.00 95.19 79 ASP A CA 1
ATOM 607 C C . ASP A 1 79 ? -5.731 21.252 9.099 1.00 95.19 79 ASP A C 1
ATOM 609 O O . ASP A 1 79 ? -5.231 20.846 10.151 1.00 95.19 79 ASP A O 1
ATOM 613 N N . PHE A 1 80 ? -6.519 20.489 8.340 1.00 95.56 80 PHE A N 1
ATOM 614 C CA . PHE A 1 80 ? -6.810 19.088 8.650 1.00 95.56 80 PHE A CA 1
ATOM 615 C C . PHE A 1 80 ? -5.595 18.168 8.490 1.00 95.56 80 PHE A C 1
ATOM 617 O O . PHE A 1 80 ? -5.528 17.135 9.153 1.00 95.56 80 PHE A O 1
ATOM 624 N N . GLU A 1 81 ? -4.628 18.521 7.639 1.00 94.31 81 GLU A N 1
ATOM 625 C CA . GLU A 1 81 ? -3.412 17.718 7.489 1.00 94.31 81 GLU A CA 1
ATOM 626 C C . GLU A 1 81 ? -2.603 17.773 8.783 1.00 94.31 81 GLU A C 1
ATOM 628 O O . GLU A 1 81 ? -2.253 16.738 9.354 1.00 94.31 81 GLU A O 1
ATOM 633 N N . LYS A 1 82 ? -2.409 18.981 9.322 1.00 95.06 82 LYS A N 1
ATOM 634 C CA . LYS A 1 82 ? -1.753 19.170 10.614 1.00 95.06 82 LYS A CA 1
ATOM 635 C C . LYS A 1 82 ? -2.514 18.506 11.764 1.00 95.06 82 LYS A C 1
ATOM 637 O O . LYS A 1 82 ? -1.896 17.806 12.560 1.00 95.06 82 LYS A O 1
ATOM 642 N N . GLU A 1 83 ? -3.828 18.703 11.856 1.00 95.50 83 GLU A N 1
ATOM 643 C CA . GLU A 1 83 ? -4.641 18.119 12.933 1.00 95.50 83 GLU A CA 1
ATOM 644 C C . GLU A 1 83 ? -4.619 16.582 12.889 1.00 95.50 83 GLU A C 1
ATOM 646 O O . GLU A 1 83 ? -4.362 15.935 13.901 1.00 95.50 83 GLU A O 1
ATOM 651 N N . SER A 1 84 ? -4.802 15.979 11.710 1.00 95.62 84 SER A N 1
ATOM 652 C CA . SER A 1 84 ? -4.762 14.519 11.563 1.00 95.62 84 SER A CA 1
ATOM 653 C C . SER A 1 84 ? -3.387 13.929 11.897 1.00 95.62 84 SER A C 1
ATOM 655 O O . SER A 1 84 ? -3.297 12.828 12.454 1.00 95.62 84 SER A O 1
ATOM 657 N N . LEU A 1 85 ? -2.306 14.665 11.613 1.00 94.75 85 LEU A N 1
ATOM 658 C CA . LEU A 1 85 ? -0.953 14.302 12.016 1.00 94.75 85 LEU A CA 1
ATOM 659 C C . LEU A 1 85 ? -0.788 14.375 13.540 1.00 94.75 85 LEU A C 1
ATOM 661 O O . LEU A 1 85 ? -0.207 13.465 14.128 1.00 94.75 85 LEU A O 1
ATOM 665 N N . GLU A 1 86 ? -1.298 15.422 14.190 1.00 96.12 86 GLU A N 1
ATOM 666 C CA . GLU A 1 86 ? -1.275 15.563 15.652 1.00 96.12 86 GLU A CA 1
ATOM 667 C C . GLU A 1 86 ? -2.044 14.425 16.340 1.00 96.12 86 GLU A C 1
ATOM 669 O O . GLU A 1 86 ? -1.516 13.805 17.268 1.00 96.12 86 GLU A O 1
ATOM 674 N N . GLU A 1 87 ? -3.225 14.066 15.830 1.00 96.62 87 GLU A N 1
ATOM 675 C CA . GLU A 1 87 ? -3.996 12.907 16.298 1.00 96.62 87 GLU A CA 1
ATOM 676 C C . GLU A 1 87 ? -3.230 11.592 16.107 1.00 96.62 87 GLU A C 1
ATOM 678 O O . GLU A 1 87 ? -3.122 10.770 17.020 1.00 96.62 87 GLU A O 1
ATOM 683 N N . SER A 1 88 ? -2.606 11.413 14.942 1.00 95.81 88 SER A N 1
ATOM 684 C CA . SER A 1 88 ? -1.787 10.236 14.645 1.00 95.81 88 SER A CA 1
ATOM 685 C C . SER A 1 88 ? -0.595 10.110 15.597 1.00 95.81 88 SER A C 1
ATOM 687 O O . SER A 1 88 ? -0.315 9.023 16.102 1.00 95.81 88 SER A O 1
ATOM 689 N N . LEU A 1 89 ? 0.091 11.213 15.901 1.00 96.44 89 LEU A N 1
ATOM 690 C CA . LEU A 1 89 ? 1.221 11.228 16.832 1.00 96.44 89 LEU A CA 1
ATOM 691 C C . LEU A 1 89 ? 0.776 11.006 18.285 1.00 96.44 89 LEU A C 1
ATOM 693 O O . LEU A 1 89 ? 1.447 10.282 19.021 1.00 96.44 89 LEU A O 1
ATOM 697 N N . SER A 1 90 ? -0.358 11.579 18.696 1.00 97.12 90 SER A N 1
ATOM 698 C CA . SER A 1 90 ? -0.907 11.415 20.052 1.00 97.12 90 SER A CA 1
ATOM 699 C C . SER A 1 90 ? -1.490 10.014 20.304 1.00 97.12 90 SER A C 1
ATOM 701 O O . SER A 1 90 ? -1.682 9.599 21.455 1.00 97.12 90 SER A O 1
ATOM 703 N N . SER A 1 91 ? -1.761 9.266 19.231 1.00 97.38 91 SER A N 1
ATOM 704 C CA . SER A 1 91 ? -2.237 7.885 19.291 1.00 97.38 91 SER A CA 1
ATOM 705 C C . SER A 1 91 ? -1.138 6.861 19.590 1.00 97.38 91 SER A C 1
ATOM 707 O O . SER A 1 91 ? -1.465 5.720 19.901 1.00 97.38 91 SER A O 1
ATOM 709 N N . VAL A 1 92 ? 0.147 7.225 19.524 1.00 97.69 92 VAL A N 1
ATOM 710 C CA . VAL A 1 92 ? 1.258 6.280 19.722 1.00 97.69 92 VAL A CA 1
ATOM 711 C C . VAL A 1 92 ? 1.237 5.690 21.138 1.00 97.69 92 VAL A C 1
ATOM 713 O O . VAL A 1 92 ? 1.237 6.410 22.136 1.00 97.69 92 VAL A O 1
ATOM 716 N N . VAL A 1 93 ? 1.265 4.358 21.229 1.00 96.94 93 VAL A N 1
ATOM 717 C CA . VAL A 1 93 ? 1.313 3.598 22.487 1.00 96.94 93 VAL A CA 1
ATOM 718 C C . VAL A 1 93 ? 2.458 2.599 22.404 1.00 96.94 93 VAL A C 1
ATOM 720 O O . VAL A 1 93 ? 2.269 1.490 21.929 1.00 96.94 93 VAL A O 1
ATOM 723 N N . LEU A 1 94 ? 3.651 2.971 22.869 1.00 93.69 94 LEU A N 1
ATOM 724 C CA . LEU A 1 94 ? 4.831 2.109 22.759 1.00 93.69 94 LEU A CA 1
ATOM 725 C C . LEU A 1 94 ? 4.754 0.904 23.707 1.00 93.69 94 LEU A C 1
ATOM 727 O O . LEU A 1 94 ? 4.585 1.053 24.918 1.00 93.69 94 LEU A O 1
ATOM 731 N N . LEU A 1 95 ? 4.947 -0.295 23.157 1.00 91.88 95 LEU A N 1
ATOM 732 C CA . LEU A 1 95 ? 5.161 -1.507 23.946 1.00 91.88 95 LEU A CA 1
ATOM 733 C C . LEU A 1 95 ? 6.624 -1.599 24.425 1.00 91.88 95 LEU A C 1
ATOM 735 O O . LEU A 1 95 ? 7.511 -0.993 23.815 1.00 91.88 95 LEU A O 1
ATOM 739 N N . PRO A 1 96 ? 6.917 -2.382 25.484 1.00 90.31 96 PRO A N 1
ATOM 740 C CA . PRO A 1 96 ? 8.286 -2.572 25.960 1.00 90.31 96 PRO A CA 1
ATOM 741 C C . PRO A 1 96 ? 9.244 -3.018 24.847 1.00 90.31 96 PRO A C 1
ATOM 743 O O . PRO A 1 96 ? 8.956 -3.967 24.117 1.00 90.31 96 PRO A O 1
ATOM 746 N N . GLY A 1 97 ? 10.388 -2.337 24.743 1.00 87.94 97 GLY A N 1
ATOM 747 C CA . GLY A 1 97 ? 11.433 -2.621 23.753 1.00 87.94 97 GLY A CA 1
ATOM 748 C C . GLY A 1 97 ? 11.234 -1.969 22.382 1.00 87.94 97 GLY A C 1
ATOM 749 O O . GLY A 1 97 ? 12.112 -2.100 21.537 1.00 87.94 97 GLY A O 1
ATOM 750 N N . MET A 1 98 ? 10.126 -1.257 22.153 1.00 91.56 98 MET A N 1
ATOM 751 C CA . MET A 1 98 ? 9.902 -0.543 20.895 1.00 91.56 98 MET A CA 1
ATOM 752 C C . MET A 1 98 ? 10.667 0.779 20.836 1.00 91.56 98 MET A C 1
ATOM 754 O O . MET A 1 98 ? 10.794 1.497 21.829 1.00 91.56 98 MET A O 1
ATOM 758 N N . GLU A 1 99 ? 11.124 1.134 19.638 1.00 90.25 99 GLU A N 1
ATOM 759 C CA . GLU A 1 99 ? 11.694 2.450 19.372 1.00 90.25 99 GLU A CA 1
ATOM 760 C C . GLU A 1 99 ? 10.619 3.540 19.374 1.00 90.25 99 GLU A C 1
ATOM 762 O O . GLU A 1 99 ? 9.511 3.357 18.866 1.00 90.25 99 GLU A O 1
ATOM 767 N N . ASN A 1 100 ? 10.980 4.722 19.874 1.00 91.44 100 ASN A N 1
ATOM 768 C CA . ASN A 1 100 ? 10.137 5.905 19.765 1.00 91.44 100 ASN A CA 1
ATOM 769 C C . ASN A 1 100 ? 10.300 6.546 18.377 1.00 91.44 100 ASN A C 1
ATOM 771 O O . ASN A 1 100 ? 11.159 7.406 18.164 1.00 91.44 100 ASN A O 1
ATOM 775 N N . LYS A 1 101 ? 9.500 6.078 17.417 1.00 93.38 101 LYS A N 1
ATOM 776 C CA . LYS A 1 101 ? 9.438 6.586 16.039 1.00 93.38 101 LYS A CA 1
ATOM 777 C C . LYS A 1 101 ? 8.042 7.124 15.731 1.00 93.38 101 LYS A C 1
ATOM 779 O O . LYS A 1 101 ? 7.092 6.916 16.479 1.00 93.38 101 LYS A O 1
ATOM 784 N N . ARG A 1 102 ? 7.916 7.820 14.602 1.00 94.06 102 ARG A N 1
ATOM 785 C CA . ARG A 1 102 ? 6.613 8.248 14.080 1.00 94.06 102 ARG A CA 1
ATOM 786 C C . ARG A 1 102 ? 5.961 7.103 13.290 1.00 94.06 102 ARG A C 1
ATOM 788 O O . ARG A 1 102 ? 6.697 6.386 12.601 1.00 94.06 102 ARG A O 1
ATOM 795 N N . PRO A 1 103 ? 4.626 6.938 13.342 1.00 94.38 103 PRO A N 1
ATOM 796 C CA . PRO A 1 103 ? 3.919 6.049 12.420 1.00 94.38 103 PRO A CA 1
ATOM 797 C C . PRO A 1 103 ? 4.059 6.540 10.970 1.00 94.38 103 PRO A C 1
ATOM 799 O O . PRO A 1 103 ? 4.558 7.644 10.728 1.00 94.38 103 PRO A O 1
ATOM 802 N N . SER A 1 104 ? 3.646 5.717 10.003 1.00 91.31 104 SER A N 1
ATOM 803 C CA . SER A 1 104 ? 3.456 6.170 8.618 1.00 91.31 104 SER A CA 1
ATOM 804 C C . SER A 1 104 ? 2.530 7.391 8.578 1.00 91.31 104 SER A C 1
ATOM 806 O O . SER A 1 104 ? 1.565 7.459 9.342 1.00 91.31 104 SER A O 1
ATOM 808 N N . VAL A 1 105 ? 2.788 8.324 7.659 1.00 87.69 105 VAL A N 1
ATOM 809 C CA . VAL A 1 105 ? 1.905 9.480 7.409 1.00 87.69 105 VAL A CA 1
ATOM 810 C C . VAL A 1 105 ? 0.509 9.051 6.946 1.00 87.69 105 VAL A C 1
ATOM 812 O O . VAL A 1 105 ? -0.462 9.774 7.122 1.00 87.69 105 VAL A O 1
ATOM 815 N N . GLU A 1 106 ? 0.397 7.832 6.429 1.00 94.00 106 GLU A N 1
ATOM 816 C CA . GLU A 1 106 ? -0.831 7.259 5.887 1.00 94.00 106 GLU A CA 1
ATOM 817 C C . GLU A 1 106 ? -1.632 6.425 6.899 1.00 94.00 106 GLU A C 1
ATOM 819 O O . GLU A 1 106 ? -2.622 5.784 6.549 1.00 94.00 106 GLU A O 1
ATOM 824 N N . VAL A 1 107 ? -1.246 6.446 8.182 1.00 97.06 107 VAL A N 1
ATOM 825 C CA . VAL A 1 107 ? -1.885 5.664 9.261 1.00 97.06 107 VAL A CA 1
ATOM 826 C C . VAL A 1 107 ? -3.407 5.839 9.343 1.00 97.06 107 VAL A C 1
ATOM 828 O O . VAL A 1 107 ? -4.100 4.927 9.799 1.00 97.06 107 VAL A O 1
ATOM 831 N N . GLY A 1 108 ? -3.929 6.971 8.859 1.00 97.38 108 GLY A N 1
ATOM 832 C CA . GLY A 1 108 ? -5.357 7.266 8.795 1.00 97.38 108 GLY A CA 1
ATOM 833 C C . GLY A 1 108 ? -6.171 6.134 8.174 1.00 97.38 108 GLY A C 1
ATOM 834 O O . GLY A 1 108 ? -7.077 5.622 8.831 1.00 97.38 108 GLY A O 1
ATOM 835 N N . PHE A 1 109 ? -5.824 5.682 6.961 1.00 97.81 109 PHE A N 1
ATOM 836 C CA . PHE A 1 109 ? -6.608 4.627 6.314 1.00 97.81 109 PHE A CA 1
ATOM 837 C C . PHE A 1 109 ? -6.406 3.246 6.922 1.00 97.81 109 PHE A C 1
ATOM 839 O O . PHE A 1 109 ? -7.347 2.460 7.006 1.00 97.81 109 PHE A O 1
ATOM 846 N N . HIS A 1 110 ? -5.230 2.964 7.471 1.00 98.56 110 HIS A N 1
ATOM 847 C CA . HIS A 1 110 ? -4.998 1.708 8.180 1.00 98.56 110 HIS A CA 1
ATOM 848 C C . HIS A 1 110 ? -5.955 1.513 9.368 1.00 98.56 110 HIS A C 1
ATOM 850 O O . HIS A 1 110 ? -6.340 0.380 9.680 1.00 98.56 110 HIS A O 1
ATOM 856 N N . ALA A 1 111 ? -6.373 2.607 10.015 1.00 97.88 111 ALA A N 1
ATOM 857 C CA . ALA A 1 111 ? -7.244 2.558 11.182 1.00 97.88 111 ALA A CA 1
ATOM 858 C C . ALA A 1 111 ? -8.658 2.037 10.867 1.00 97.88 111 ALA A C 1
ATOM 860 O O . ALA A 1 111 ? -9.211 1.301 11.683 1.00 97.88 111 ALA A O 1
ATOM 861 N N . PHE A 1 112 ? -9.224 2.362 9.698 1.00 95.62 112 PHE A N 1
ATOM 862 C CA . PHE A 1 112 ? -10.601 1.988 9.333 1.00 95.62 112 PHE A CA 1
ATOM 863 C C . PHE A 1 112 ? -10.720 0.870 8.285 1.00 95.62 112 PHE A C 1
ATOM 865 O O . PHE A 1 112 ? -11.824 0.378 8.067 1.00 95.62 112 PHE A O 1
ATOM 872 N N . LEU A 1 113 ? -9.621 0.444 7.653 1.00 98.25 113 LEU A N 1
ATOM 873 C CA . LEU A 1 113 ? -9.604 -0.738 6.778 1.00 98.25 113 LEU A CA 1
ATOM 874 C C . LEU A 1 113 ? -9.567 -2.053 7.585 1.00 98.25 113 LEU A C 1
ATOM 876 O O . LEU A 1 113 ? -9.696 -2.045 8.811 1.00 98.25 113 LEU A O 1
ATOM 880 N N . GLY A 1 114 ? -9.398 -3.194 6.908 1.00 97.81 114 GLY A N 1
ATOM 881 C CA . GLY A 1 114 ? -9.339 -4.528 7.525 1.00 97.81 114 GLY A CA 1
ATOM 882 C C . GLY A 1 114 ? -8.228 -4.712 8.570 1.00 97.81 114 GLY A C 1
ATOM 883 O O . GLY A 1 114 ? -7.442 -3.806 8.867 1.00 97.81 114 GLY A O 1
ATOM 884 N N . LYS A 1 115 ? -8.159 -5.904 9.169 1.00 98.38 115 LYS A N 1
ATOM 885 C CA . LYS A 1 115 ? -7.171 -6.211 10.212 1.00 98.38 115 LYS A CA 1
ATOM 886 C C . LYS A 1 115 ? -5.737 -6.134 9.697 1.00 98.38 115 LYS A C 1
ATOM 888 O O . LYS A 1 115 ? -4.910 -5.529 10.375 1.00 98.38 115 LYS A O 1
ATOM 893 N N . CYS A 1 116 ? -5.465 -6.728 8.538 1.00 98.88 116 CYS A N 1
ATOM 894 C CA . CYS A 1 116 ? -4.172 -6.691 7.861 1.00 98.88 116 CYS A CA 1
ATOM 895 C C . CYS A 1 116 ? -4.276 -5.784 6.641 1.00 98.88 116 CYS A C 1
ATOM 897 O O . CYS A 1 116 ? -5.086 -6.056 5.758 1.00 98.88 116 CYS A O 1
ATOM 899 N N . VAL A 1 117 ? -3.451 -4.742 6.566 1.00 98.94 117 VAL A N 1
ATOM 900 C CA . VAL A 1 117 ? -3.445 -3.788 5.448 1.00 98.94 117 VAL A CA 1
ATOM 901 C C . VAL A 1 117 ? -2.068 -3.783 4.804 1.00 98.94 117 VAL A C 1
ATOM 903 O O . VAL A 1 117 ? -1.064 -3.589 5.491 1.00 98.94 117 VAL A O 1
ATOM 906 N N . LEU A 1 118 ? -2.038 -3.969 3.488 1.00 98.81 118 LEU A N 1
ATOM 907 C CA . LEU A 1 118 ? -0.852 -3.926 2.647 1.00 98.81 118 LEU A CA 1
ATOM 908 C C . LEU A 1 118 ? -1.031 -2.833 1.596 1.00 98.81 118 LEU A C 1
ATOM 910 O O . LEU A 1 118 ? -1.791 -3.000 0.645 1.00 98.81 118 LEU A O 1
ATOM 914 N N . HIS A 1 119 ? -0.314 -1.729 1.760 1.00 98.56 119 HIS A N 1
ATOM 915 C CA . HIS A 1 119 ? -0.225 -0.679 0.761 1.00 98.56 119 HIS A CA 1
ATOM 916 C C . HIS A 1 119 ? 1.125 -0.749 0.047 1.00 98.56 119 HIS A C 1
ATOM 918 O O . HIS A 1 119 ? 2.190 -0.792 0.668 1.00 98.56 119 HIS A O 1
ATOM 924 N N . THR A 1 120 ? 1.069 -0.770 -1.279 1.00 97.94 120 THR A N 1
ATOM 925 C CA . THR A 1 120 ? 2.240 -0.881 -2.152 1.00 97.94 120 THR A CA 1
ATOM 926 C C . THR A 1 120 ? 2.130 0.100 -3.301 1.00 97.94 120 THR A C 1
ATOM 928 O O . THR A 1 120 ? 1.024 0.424 -3.743 1.00 97.94 120 THR A O 1
ATOM 931 N N . HIS A 1 121 ? 3.271 0.469 -3.865 1.00 95.62 121 HIS A N 1
ATOM 932 C CA . HIS A 1 121 ? 3.355 1.242 -5.099 1.00 95.62 121 HIS A CA 1
ATOM 933 C C . HIS A 1 121 ? 3.619 0.286 -6.265 1.00 95.62 121 HIS A C 1
ATOM 935 O O . HIS A 1 121 ? 4.583 0.422 -7.019 1.00 95.62 121 HIS A O 1
ATOM 941 N N . ALA A 1 122 ? 2.785 -0.755 -6.356 1.00 96.19 122 ALA A N 1
ATOM 942 C CA . ALA A 1 122 ? 2.987 -1.826 -7.314 1.00 96.19 122 ALA A CA 1
ATOM 943 C C . ALA A 1 122 ? 2.999 -1.278 -8.740 1.00 96.19 122 ALA A C 1
ATOM 945 O O . ALA A 1 122 ? 2.053 -0.616 -9.171 1.00 96.19 122 ALA A O 1
ATOM 946 N N . VAL A 1 123 ? 4.049 -1.607 -9.494 1.00 94.75 123 VAL A N 1
ATOM 947 C CA . VAL A 1 123 ? 4.231 -1.131 -10.872 1.00 94.75 123 VAL A CA 1
ATOM 948 C C . VAL A 1 123 ? 3.073 -1.555 -11.774 1.00 94.75 123 VAL A C 1
ATOM 950 O O . VAL A 1 123 ? 2.736 -0.841 -12.707 1.00 94.75 123 VAL A O 1
ATOM 953 N N . TYR A 1 124 ? 2.411 -2.674 -11.462 1.00 96.44 124 TYR A N 1
ATOM 954 C CA . TYR A 1 124 ? 1.223 -3.156 -12.172 1.00 96.44 124 TYR A CA 1
ATOM 955 C C . TYR A 1 124 ? -0.028 -2.318 -11.888 1.00 96.44 124 TYR A C 1
ATOM 957 O O . TYR A 1 124 ? -0.857 -2.135 -12.769 1.00 96.44 124 TYR A O 1
ATOM 965 N N . ALA A 1 125 ? -0.182 -1.780 -10.679 1.00 95.75 125 ALA A N 1
ATOM 966 C CA . ALA A 1 125 ? -1.239 -0.807 -10.429 1.00 95.75 125 ALA A CA 1
ATOM 967 C C . ALA A 1 125 ? -0.888 0.516 -11.122 1.00 95.75 125 ALA A C 1
ATOM 969 O O . ALA A 1 125 ? -1.698 1.051 -11.872 1.00 95.75 125 ALA A O 1
ATOM 970 N N . ASN A 1 126 ? 0.346 0.996 -10.955 1.00 94.81 126 ASN A N 1
ATOM 971 C CA . ASN A 1 126 ? 0.773 2.281 -11.506 1.00 94.81 126 ASN A CA 1
ATOM 972 C C . ASN A 1 126 ? 0.818 2.305 -13.043 1.00 94.81 126 ASN A C 1
ATOM 974 O O . ASN A 1 126 ? 0.514 3.338 -13.624 1.00 94.81 126 ASN A O 1
ATOM 978 N N . ILE A 1 127 ? 1.103 1.196 -13.737 1.00 94.06 127 ILE A N 1
ATOM 979 C CA . ILE A 1 127 ? 1.026 1.174 -15.210 1.00 94.06 127 ILE A CA 1
ATOM 980 C C . ILE A 1 127 ? -0.402 1.444 -15.705 1.00 94.06 127 ILE A C 1
ATOM 982 O O . ILE A 1 127 ? -0.577 2.111 -16.723 1.00 94.06 127 ILE A O 1
ATOM 986 N N . LEU A 1 128 ? -1.420 0.981 -14.972 1.00 95.25 128 LEU A N 1
ATOM 987 C CA . LEU A 1 128 ? -2.811 1.304 -15.275 1.00 95.25 128 LEU A CA 1
ATOM 988 C C . LEU A 1 128 ? -3.142 2.712 -14.803 1.00 95.25 128 LEU A C 1
ATOM 990 O O . LEU A 1 128 ? -3.506 3.558 -15.603 1.00 95.25 128 LEU A O 1
ATOM 994 N N . PHE A 1 129 ? -2.982 2.986 -13.514 1.00 94.56 129 PHE A N 1
ATOM 995 C CA . PHE A 1 129 ? -3.547 4.176 -12.885 1.00 94.56 129 PHE A CA 1
ATOM 996 C C . PHE A 1 129 ? -2.681 5.437 -13.001 1.00 94.56 129 PHE A C 1
ATOM 998 O O . PHE A 1 129 ? -3.054 6.461 -12.438 1.00 94.56 129 PHE A O 1
ATOM 1005 N N . CYS A 1 130 ? -1.574 5.378 -13.747 1.00 93.50 130 CYS A N 1
ATOM 1006 C CA . CYS A 1 130 ? -0.890 6.544 -14.319 1.00 93.50 130 CYS A CA 1
ATOM 1007 C C . CYS A 1 130 ? -1.248 6.774 -15.804 1.00 93.50 130 CYS A C 1
ATOM 1009 O O . CYS A 1 130 ? -0.710 7.701 -16.409 1.00 93.50 130 CYS A O 1
ATOM 1011 N N . SER A 1 131 ? -2.106 5.933 -16.395 1.00 93.00 131 SER A N 1
ATOM 1012 C CA . SER A 1 131 ? -2.561 6.007 -17.791 1.00 93.00 131 SER A CA 1
ATOM 1013 C C . SER A 1 131 ? -4.034 6.421 -17.857 1.00 93.00 131 SER A C 1
ATOM 1015 O O . SER A 1 131 ? -4.825 6.054 -16.988 1.00 93.00 131 SER A O 1
ATOM 1017 N N . GLU A 1 132 ? -4.425 7.147 -18.907 1.00 91.06 132 GLU A N 1
ATOM 1018 C CA . GLU A 1 132 ? -5.804 7.637 -19.073 1.00 91.06 132 GLU A CA 1
ATOM 1019 C C . GLU A 1 132 ? -6.814 6.483 -19.207 1.00 91.06 132 GLU A C 1
ATOM 1021 O O . GLU A 1 132 ? -7.897 6.526 -18.629 1.00 91.06 132 GLU A O 1
ATOM 1026 N N . GLU A 1 133 ? -6.442 5.407 -19.902 1.00 93.94 133 GLU A N 1
ATOM 1027 C CA . GLU A 1 133 ? -7.280 4.225 -20.138 1.00 93.94 133 GLU A CA 1
ATOM 1028 C C . GLU A 1 133 ? -7.195 3.176 -19.013 1.00 93.94 133 GLU A C 1
ATOM 1030 O O . GLU A 1 133 ? -7.730 2.068 -19.134 1.00 93.94 133 GLU A O 1
ATOM 1035 N N . GLY A 1 134 ? -6.497 3.494 -17.918 1.00 92.44 134 GLY A N 1
ATOM 1036 C CA . GLY A 1 134 ? -6.165 2.564 -16.842 1.00 92.44 134 GLY A CA 1
ATOM 1037 C C . GLY A 1 134 ? -7.361 1.871 -16.204 1.00 92.44 134 GLY A C 1
ATOM 1038 O O . GLY A 1 134 ? -7.341 0.654 -16.006 1.00 92.44 134 GLY A O 1
ATOM 1039 N N . GLU A 1 135 ? -8.415 2.631 -15.904 1.00 93.50 135 GLU A N 1
ATOM 1040 C CA . GLU A 1 135 ? -9.622 2.114 -15.252 1.00 93.50 135 GLU A CA 1
ATOM 1041 C C . GLU A 1 135 ? -10.375 1.122 -16.154 1.00 93.50 135 GLU A C 1
ATOM 1043 O O . GLU A 1 135 ? -10.719 0.019 -15.720 1.00 93.50 135 GLU A O 1
ATOM 1048 N N . ASP A 1 136 ? -10.533 1.446 -17.441 1.00 95.50 136 ASP A N 1
ATOM 1049 C CA . ASP A 1 136 ? -11.160 0.566 -18.434 1.00 95.50 136 ASP A CA 1
ATOM 1050 C C . ASP A 1 136 ? -10.386 -0.744 -18.619 1.00 95.50 136 ASP A C 1
ATOM 1052 O O . ASP A 1 136 ? -10.972 -1.819 -18.811 1.00 95.50 136 ASP A O 1
ATOM 1056 N N . ILE A 1 137 ? -9.055 -0.670 -18.576 1.00 95.94 137 ILE A N 1
ATOM 1057 C CA . ILE A 1 137 ? -8.192 -1.848 -18.630 1.00 95.94 137 ILE A CA 1
ATOM 1058 C C . ILE A 1 137 ? -8.328 -2.665 -17.343 1.00 95.94 137 ILE A C 1
ATOM 1060 O O . ILE A 1 137 ? -8.473 -3.886 -17.429 1.00 95.94 137 ILE A O 1
ATOM 1064 N N . ALA A 1 138 ? -8.352 -2.027 -16.169 1.00 95.94 138 ALA A N 1
ATOM 1065 C CA . ALA A 1 138 ? -8.522 -2.708 -14.886 1.00 95.94 138 ALA A CA 1
ATOM 1066 C C . ALA A 1 138 ? -9.840 -3.498 -14.832 1.00 95.94 138 ALA A C 1
ATOM 1068 O O . ALA A 1 138 ? -9.838 -4.664 -14.434 1.00 95.94 138 ALA A O 1
ATOM 1069 N N . ILE A 1 139 ? -10.944 -2.918 -15.324 1.00 96.31 139 ILE A N 1
ATOM 1070 C CA . ILE A 1 139 ? -12.248 -3.596 -15.431 1.00 96.31 139 ILE A CA 1
ATOM 1071 C C . ILE A 1 139 ? -12.137 -4.889 -16.246 1.00 96.31 139 ILE A C 1
ATOM 1073 O O . ILE A 1 139 ? -12.704 -5.916 -15.870 1.00 96.31 139 ILE A O 1
ATOM 1077 N N . LYS A 1 140 ? -11.405 -4.865 -17.366 1.00 97.69 140 LYS A N 1
ATOM 1078 C CA . LYS A 1 140 ? -11.222 -6.041 -18.231 1.00 97.69 140 LYS A CA 1
ATOM 1079 C C . LYS A 1 140 ? -10.280 -7.066 -17.600 1.00 97.69 140 LYS A C 1
ATOM 1081 O O . LYS A 1 140 ? -10.607 -8.251 -17.604 1.00 97.69 140 LYS A O 1
ATOM 1086 N N . ALA A 1 141 ? -9.160 -6.618 -17.036 1.00 97.25 141 ALA A N 1
ATOM 1087 C CA . ALA A 1 141 ? -8.136 -7.473 -16.438 1.00 97.25 141 ALA A CA 1
ATOM 1088 C C . ALA A 1 141 ? -8.644 -8.228 -15.199 1.00 97.25 141 ALA A C 1
ATOM 1090 O O . ALA A 1 141 ? -8.342 -9.407 -15.014 1.00 97.25 141 ALA A O 1
ATOM 1091 N N . LEU A 1 142 ? -9.453 -7.571 -14.363 1.00 97.00 142 LEU A N 1
ATOM 1092 C CA . LEU A 1 142 ? -9.961 -8.132 -13.106 1.00 97.00 142 LEU A CA 1
ATOM 1093 C C . LEU A 1 142 ? -11.293 -8.880 -13.271 1.00 97.00 142 LEU A C 1
ATOM 1095 O O . LEU A 1 142 ? -11.776 -9.521 -12.330 1.00 97.00 142 LEU A O 1
ATOM 1099 N N . LYS A 1 143 ? -11.895 -8.842 -14.465 1.00 96.31 143 LYS A N 1
ATOM 1100 C CA . LYS A 1 143 ? -13.180 -9.489 -14.741 1.00 96.31 143 LYS A CA 1
ATOM 1101 C C . LYS A 1 143 ? -13.123 -10.985 -14.431 1.00 96.31 143 LYS A C 1
ATOM 1103 O O . LYS A 1 143 ? -12.301 -11.722 -14.966 1.00 96.31 143 LYS A O 1
ATOM 1108 N N . GLY A 1 144 ? -14.050 -11.447 -13.593 1.00 93.75 144 GLY A N 1
ATOM 1109 C CA . GLY A 1 144 ? -14.171 -12.863 -13.235 1.00 93.75 144 GLY A CA 1
ATOM 1110 C C . GLY A 1 144 ? -13.109 -13.374 -12.256 1.00 93.75 144 GLY A C 1
ATOM 1111 O O . GLY A 1 144 ? -13.121 -14.559 -11.944 1.00 93.75 144 GLY A O 1
ATOM 1112 N N . LYS A 1 145 ? -12.229 -12.508 -11.730 1.00 93.25 145 LYS A N 1
ATOM 1113 C CA . LYS A 1 145 ? -11.231 -12.882 -10.710 1.00 93.25 145 LYS A CA 1
ATOM 1114 C C . LYS A 1 145 ? -11.809 -12.941 -9.287 1.00 93.25 145 LYS A C 1
ATOM 1116 O O . LYS A 1 145 ? -11.112 -13.356 -8.372 1.00 93.25 145 LYS A O 1
ATOM 1121 N N . GLY A 1 146 ? -13.070 -12.537 -9.094 1.00 93.12 146 GLY A N 1
ATOM 1122 C CA . GLY A 1 146 ? -13.736 -12.548 -7.783 1.00 93.12 146 GLY A CA 1
ATOM 1123 C C . GLY A 1 146 ? -13.222 -11.481 -6.811 1.00 93.12 146 GLY A C 1
ATOM 1124 O O . GLY A 1 146 ? -13.400 -11.620 -5.607 1.00 93.12 146 GLY A O 1
ATOM 1125 N N . LEU A 1 147 ? -12.577 -10.431 -7.324 1.00 94.38 147 LEU A N 1
ATOM 1126 C CA . LEU A 1 147 ? -11.984 -9.363 -6.526 1.00 94.38 147 LEU A CA 1
ATOM 1127 C C . LEU A 1 147 ? -12.941 -8.175 -6.428 1.00 94.38 147 LEU A C 1
ATOM 1129 O O . LEU A 1 147 ? -13.317 -7.593 -7.445 1.00 94.38 147 LEU A O 1
ATOM 1133 N N . GLY A 1 148 ? -13.307 -7.803 -5.202 1.00 96.56 148 GLY A N 1
ATOM 1134 C CA . GLY A 1 148 ? -14.020 -6.559 -4.929 1.00 96.56 148 GLY A CA 1
ATOM 1135 C C . GLY A 1 148 ? -13.039 -5.401 -4.812 1.00 96.56 148 GLY A C 1
ATOM 1136 O O . GLY A 1 148 ? -12.078 -5.497 -4.041 1.00 96.56 148 GLY A O 1
ATOM 1137 N N . TYR A 1 149 ? -13.259 -4.322 -5.560 1.00 97.69 149 TYR A N 1
ATOM 1138 C CA . TYR A 1 149 ? -12.360 -3.175 -5.553 1.00 97.69 149 TYR A CA 1
ATOM 1139 C C . TYR A 1 149 ? -13.082 -1.841 -5.734 1.00 97.69 149 TYR A C 1
ATOM 1141 O O . TYR A 1 149 ? -14.182 -1.778 -6.281 1.00 97.69 149 TYR A O 1
ATOM 1149 N N . VAL A 1 150 ? -12.422 -0.772 -5.294 1.00 97.75 150 VAL A N 1
ATOM 1150 C CA . VAL A 1 150 ? -12.781 0.616 -5.606 1.00 97.75 150 VAL A CA 1
ATOM 1151 C C . VAL A 1 150 ? -11.583 1.335 -6.223 1.00 97.75 150 VAL A C 1
ATOM 1153 O O . VAL A 1 150 ? -10.434 0.968 -5.969 1.00 97.75 150 VAL A O 1
ATOM 1156 N N . TYR A 1 151 ? -11.851 2.360 -7.026 1.00 97.00 151 TYR A N 1
ATOM 1157 C CA . TYR A 1 151 ? -10.838 3.264 -7.562 1.00 97.00 151 TYR A CA 1
ATOM 1158 C C . TYR A 1 151 ? -10.997 4.649 -6.932 1.00 97.00 151 TYR A C 1
ATOM 1160 O O . TYR A 1 151 ? -12.109 5.168 -6.827 1.00 97.00 151 TYR A O 1
ATOM 1168 N N . ILE A 1 152 ? -9.880 5.228 -6.497 1.00 97.56 152 ILE A N 1
ATOM 1169 C CA . ILE A 1 152 ? -9.794 6.588 -5.974 1.00 97.56 152 ILE A CA 1
ATOM 1170 C C . ILE A 1 152 ? -8.944 7.398 -6.960 1.00 97.56 152 ILE A C 1
ATOM 1172 O O . ILE A 1 152 ? -7.804 6.998 -7.216 1.00 97.56 152 ILE A O 1
ATOM 1176 N N . PRO A 1 153 ? -9.446 8.520 -7.512 1.00 95.19 153 PRO A N 1
ATOM 1177 C CA . PRO A 1 153 ? -8.631 9.396 -8.351 1.00 95.19 153 PRO A CA 1
ATOM 1178 C C . PRO A 1 153 ? -7.442 9.950 -7.557 1.00 95.19 153 PRO A C 1
ATOM 1180 O O . PRO A 1 153 ? -7.419 9.864 -6.328 1.00 95.19 153 PRO A O 1
ATOM 1183 N N . TYR A 1 154 ? -6.458 10.535 -8.245 1.00 93.75 154 TYR A N 1
ATOM 1184 C CA . TYR A 1 154 ? -5.292 11.097 -7.564 1.00 93.75 154 TYR A CA 1
ATOM 1185 C C . TYR A 1 154 ? -5.707 12.124 -6.501 1.00 93.75 154 TYR A C 1
ATOM 1187 O O . TYR A 1 154 ? -6.374 13.121 -6.788 1.00 93.75 154 TYR A O 1
ATOM 1195 N N . ILE A 1 155 ? -5.291 11.854 -5.267 1.00 93.75 155 ILE A N 1
ATOM 1196 C CA . ILE A 1 155 ? -5.393 12.739 -4.112 1.00 93.75 155 ILE A CA 1
ATOM 1197 C C . ILE A 1 155 ? -4.056 12.625 -3.391 1.00 93.75 155 ILE A C 1
ATOM 1199 O O . ILE A 1 155 ? -3.576 11.510 -3.168 1.00 93.75 155 ILE A O 1
ATOM 1203 N N . ASP A 1 156 ? -3.473 13.764 -3.022 1.00 90.31 156 ASP A N 1
ATOM 1204 C CA . ASP A 1 156 ? -2.212 13.782 -2.287 1.00 90.31 156 ASP A CA 1
ATOM 1205 C C . ASP A 1 156 ? -2.307 12.929 -1.002 1.00 90.31 156 ASP A C 1
ATOM 1207 O O . ASP A 1 156 ? -3.338 12.966 -0.312 1.00 90.31 156 ASP A O 1
ATOM 1211 N N . PRO A 1 157 ? -1.255 12.159 -0.659 1.00 90.62 157 PRO A N 1
ATOM 1212 C CA . PRO A 1 157 ? -1.233 11.365 0.565 1.00 90.62 157 PRO A CA 1
ATOM 1213 C C . PRO A 1 157 ? -1.456 12.232 1.808 1.00 90.62 157 PRO A C 1
ATOM 1215 O O . PRO A 1 157 ? -0.776 13.240 1.999 1.00 90.62 157 PRO A O 1
ATOM 1218 N N . GLY A 1 158 ? -2.390 11.822 2.669 1.00 91.81 158 GLY A N 1
ATOM 1219 C CA . GLY A 1 158 ? -2.761 12.578 3.865 1.00 91.81 158 GLY A CA 1
ATOM 1220 C C . GLY A 1 158 ? -4.231 12.425 4.247 1.00 91.81 158 GLY A C 1
ATOM 1221 O O . GLY A 1 158 ? -4.900 11.448 3.886 1.00 91.81 158 GLY A O 1
ATOM 1222 N N . PHE A 1 159 ? -4.746 13.412 4.976 1.00 95.38 159 PHE A N 1
ATOM 1223 C CA . PHE A 1 159 ? -6.106 13.439 5.509 1.00 95.38 159 PHE A CA 1
ATOM 1224 C C . PHE A 1 159 ? -7.168 13.294 4.417 1.00 95.38 159 PHE A C 1
ATOM 1226 O O . PHE A 1 159 ? -8.118 12.517 4.559 1.00 95.38 159 PHE A O 1
ATOM 1233 N N . ARG A 1 160 ? -7.025 14.038 3.311 1.00 95.69 160 ARG A N 1
ATOM 1234 C CA . ARG A 1 160 ? -8.019 14.031 2.224 1.00 95.69 160 ARG A CA 1
ATOM 1235 C C . ARG A 1 160 ? -8.114 12.673 1.539 1.00 95.69 160 ARG A C 1
ATOM 1237 O O . ARG A 1 160 ? -9.229 12.211 1.290 1.00 95.69 160 ARG A O 1
ATOM 1244 N N . LEU A 1 161 ? -6.975 12.025 1.295 1.00 96.50 161 LEU A N 1
ATOM 1245 C CA . LEU A 1 161 ? -6.930 10.683 0.725 1.00 96.50 161 LEU A CA 1
ATOM 1246 C C . LEU A 1 161 ? -7.581 9.668 1.670 1.00 96.50 161 LEU A C 1
ATOM 1248 O O . LEU A 1 161 ? -8.465 8.925 1.247 1.00 96.50 161 LEU A O 1
ATOM 1252 N N . ALA A 1 162 ? -7.222 9.680 2.958 1.00 97.56 162 ALA A N 1
ATOM 1253 C CA . ALA A 1 162 ? -7.829 8.787 3.943 1.00 97.56 162 ALA A CA 1
ATOM 1254 C C . ALA A 1 162 ? -9.360 8.955 3.991 1.00 97.56 162 ALA A C 1
ATOM 1256 O O . ALA A 1 162 ? -10.106 7.978 3.933 1.00 97.56 162 ALA A O 1
ATOM 1257 N N . LEU A 1 163 ? -9.866 10.188 3.994 1.00 96.75 163 LEU A N 1
ATOM 1258 C CA . LEU A 1 163 ? -11.308 10.422 3.984 1.00 96.75 163 LEU A CA 1
ATOM 1259 C C . LEU A 1 163 ? -11.995 9.915 2.702 1.00 96.75 163 LEU A C 1
ATOM 1261 O O . LEU A 1 163 ? -13.103 9.378 2.774 1.00 96.75 163 LEU A O 1
ATOM 1265 N N . ALA A 1 164 ? -11.363 10.085 1.538 1.00 97.88 164 ALA A N 1
ATOM 1266 C CA . ALA A 1 164 ? -11.889 9.589 0.267 1.00 97.88 164 ALA A CA 1
ATOM 1267 C C . ALA A 1 164 ? -11.954 8.056 0.241 1.00 97.88 164 ALA A C 1
ATOM 1269 O O . ALA A 1 164 ? -12.994 7.499 -0.114 1.00 97.88 164 ALA A O 1
ATOM 1270 N N . ILE A 1 165 ? -10.890 7.391 0.706 1.00 98.50 165 ILE A N 1
ATOM 1271 C CA . ILE A 1 165 ? -10.839 5.934 0.867 1.00 98.50 165 ILE A CA 1
ATOM 1272 C C . ILE A 1 165 ? -11.983 5.478 1.773 1.00 98.50 165 ILE A C 1
ATOM 1274 O O . ILE A 1 165 ? -12.772 4.635 1.360 1.00 98.50 165 ILE A O 1
ATOM 1278 N N . LYS A 1 166 ? -12.133 6.081 2.961 1.00 97.75 166 LYS A N 1
ATOM 1279 C CA . LYS A 1 166 ? -13.197 5.719 3.906 1.00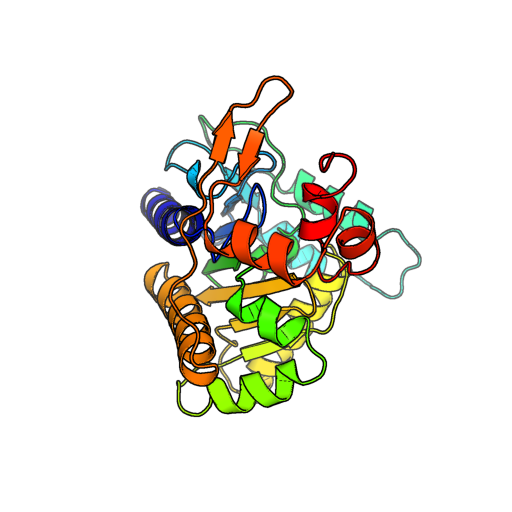 97.75 166 LYS A CA 1
ATOM 1280 C C . LYS A 1 166 ? -14.588 5.792 3.274 1.00 97.75 166 LYS A C 1
ATOM 1282 O O . LYS A 1 166 ? -15.382 4.867 3.418 1.00 97.75 166 LYS A O 1
ATOM 1287 N N . ARG A 1 167 ? -14.891 6.890 2.576 1.00 97.38 167 ARG A N 1
ATOM 1288 C CA . ARG A 1 167 ? -16.193 7.078 1.916 1.00 97.38 167 ARG A CA 1
ATOM 1289 C C . ARG A 1 167 ? -16.437 6.004 0.859 1.00 97.38 167 ARG A C 1
ATOM 1291 O O . ARG A 1 167 ? -17.486 5.371 0.878 1.00 97.38 167 ARG A O 1
ATOM 1298 N N . ALA A 1 168 ? -15.454 5.759 -0.005 1.00 98.38 168 ALA A N 1
ATOM 1299 C CA . ALA A 1 168 ? -15.564 4.758 -1.059 1.00 98.38 168 ALA A CA 1
ATOM 1300 C C . ALA A 1 168 ? -15.742 3.338 -0.499 1.00 98.38 168 ALA A C 1
ATOM 1302 O O . ALA A 1 168 ? -16.581 2.587 -0.994 1.00 98.38 168 ALA A O 1
ATOM 1303 N N . THR A 1 169 ? -15.007 2.973 0.556 1.00 98.06 169 THR A N 1
ATOM 1304 C CA . THR A 1 169 ? -15.141 1.655 1.192 1.00 98.06 169 THR A CA 1
ATOM 1305 C C . THR A 1 169 ? -16.471 1.494 1.919 1.00 98.06 169 THR A C 1
ATOM 1307 O O . THR A 1 169 ? -17.087 0.435 1.814 1.00 98.06 169 THR A O 1
ATOM 1310 N N . ASP A 1 170 ? -16.943 2.535 2.614 1.00 97.38 170 ASP A N 1
ATOM 1311 C CA . ASP A 1 170 ? -18.239 2.524 3.301 1.00 97.38 170 ASP A CA 1
ATOM 1312 C C . ASP A 1 170 ? -19.391 2.392 2.291 1.00 97.38 170 ASP A C 1
ATOM 1314 O O . ASP A 1 170 ? -20.338 1.639 2.517 1.00 97.38 170 ASP A O 1
ATOM 1318 N N . A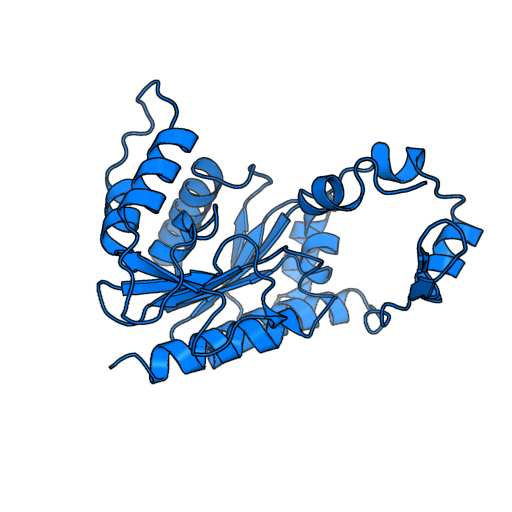SP A 1 171 ? -19.321 3.104 1.166 1.00 98.44 171 ASP A N 1
ATOM 1319 C CA . ASP A 1 171 ? -20.350 3.048 0.129 1.00 98.44 171 ASP A CA 1
ATOM 1320 C C . ASP A 1 171 ? -20.328 1.717 -0.628 1.00 98.44 171 ASP A C 1
ATOM 1322 O O . ASP A 1 171 ? -21.391 1.137 -0.864 1.00 98.44 171 ASP A O 1
ATOM 1326 N N . TYR A 1 172 ? -19.142 1.170 -0.915 1.00 98.38 172 TYR A N 1
ATOM 1327 C CA . TYR A 1 172 ? -19.010 -0.177 -1.467 1.00 98.38 172 TYR A CA 1
ATOM 1328 C C . TYR A 1 172 ? -19.612 -1.225 -0.523 1.00 98.38 172 TYR A C 1
ATOM 1330 O O . TYR A 1 172 ? -20.385 -2.074 -0.970 1.00 98.38 172 TYR A O 1
ATOM 1338 N N . LEU A 1 173 ? -19.316 -1.147 0.781 1.00 97.56 173 LEU A N 1
ATOM 1339 C CA . LEU A 1 173 ? -19.866 -2.054 1.792 1.00 97.56 173 LEU A CA 1
ATOM 1340 C C . LEU A 1 173 ? -21.397 -1.983 1.844 1.00 97.56 173 LEU A C 1
ATOM 1342 O O . LEU A 1 173 ? -22.053 -3.023 1.849 1.00 97.56 173 LEU A O 1
ATOM 1346 N N . LYS A 1 174 ? -21.984 -0.779 1.834 1.00 98.19 174 LYS A N 1
ATOM 1347 C CA . LYS A 1 174 ? -23.449 -0.605 1.808 1.00 98.19 174 LYS A CA 1
ATOM 1348 C C . LYS A 1 174 ? -24.089 -1.229 0.566 1.00 98.19 174 LYS A C 1
ATOM 1350 O O . LYS A 1 174 ? -25.187 -1.765 0.662 1.00 98.19 174 LYS A O 1
ATOM 1355 N N . GLN A 1 175 ? -23.429 -1.133 -0.588 1.00 98.00 175 GLN A N 1
ATOM 1356 C CA . GLN A 1 175 ? -23.958 -1.625 -1.864 1.00 98.00 175 GLN A CA 1
ATOM 1357 C C . GLN A 1 175 ? -23.803 -3.141 -2.031 1.00 98.00 175 GLN A C 1
ATOM 1359 O O . GLN A 1 175 ? -24.680 -3.781 -2.606 1.00 98.00 175 GLN A O 1
ATOM 1364 N N . ASN A 1 176 ? -22.708 -3.717 -1.530 1.00 97.56 176 ASN A N 1
ATOM 1365 C CA . ASN A 1 176 ? -22.331 -5.107 -1.804 1.00 97.56 176 ASN A CA 1
ATOM 1366 C C . ASN A 1 176 ? -22.475 -6.038 -0.588 1.00 97.56 176 ASN A C 1
ATOM 1368 O O . ASN A 1 176 ? -22.356 -7.251 -0.731 1.00 97.56 176 ASN A O 1
ATOM 1372 N N . GLY A 1 177 ? -22.698 -5.497 0.614 1.00 97.31 177 GLY A N 1
ATOM 1373 C CA . GLY A 1 177 ? -22.774 -6.258 1.868 1.00 97.31 177 GLY A CA 1
ATOM 1374 C C . GLY A 1 177 ? -21.423 -6.760 2.394 1.00 97.31 177 GLY A C 1
ATOM 1375 O O . GLY A 1 177 ? -21.366 -7.327 3.482 1.00 97.31 177 GLY A O 1
ATOM 1376 N N . VAL A 1 178 ? -20.339 -6.531 1.650 1.00 96.12 178 VAL A N 1
ATOM 1377 C CA . VAL A 1 178 ? -18.955 -6.862 2.010 1.00 96.12 178 VAL A CA 1
ATOM 1378 C C . VAL A 1 178 ? -18.036 -5.699 1.645 1.00 96.12 178 VAL A C 1
ATOM 1380 O O . VAL A 1 178 ? -18.303 -4.980 0.681 1.00 96.12 178 VAL A O 1
ATOM 1383 N N . ALA A 1 179 ? -16.965 -5.494 2.412 1.00 96.69 179 ALA A N 1
ATOM 1384 C CA . ALA A 1 179 ? -15.962 -4.475 2.104 1.00 96.69 179 ALA A CA 1
ATOM 1385 C C . ALA A 1 179 ? -15.185 -4.856 0.827 1.00 96.69 179 ALA A C 1
ATOM 1387 O O . ALA A 1 179 ? -15.044 -6.050 0.539 1.00 96.69 179 ALA A O 1
ATOM 1388 N N . PRO A 1 180 ? -14.668 -3.883 0.054 1.00 98.00 180 PRO A N 1
ATOM 1389 C CA . PRO A 1 180 ? -13.776 -4.213 -1.049 1.00 98.00 180 PRO A CA 1
ATOM 1390 C C . PRO A 1 180 ? -12.483 -4.807 -0.477 1.00 98.00 180 PRO A C 1
ATOM 1392 O O . PRO A 1 180 ? -12.003 -4.368 0.560 1.00 98.00 180 PRO A O 1
ATOM 1395 N N . SER A 1 181 ? -11.905 -5.799 -1.150 1.00 97.69 181 SER A N 1
ATOM 1396 C CA . SER A 1 181 ? -10.593 -6.351 -0.780 1.00 97.69 181 SER A CA 1
ATOM 1397 C C . SER A 1 181 ? -9.431 -5.477 -1.262 1.00 97.69 181 SER A C 1
ATOM 1399 O O . SER A 1 181 ? -8.303 -5.627 -0.794 1.00 97.69 181 SER A O 1
ATOM 1401 N N . LEU A 1 182 ? -9.699 -4.602 -2.238 1.00 98.56 182 LEU A N 1
ATOM 1402 C CA . LEU A 1 182 ? -8.705 -3.822 -2.966 1.00 98.56 182 LEU A CA 1
ATOM 1403 C C . LEU A 1 182 ? -9.142 -2.371 -3.160 1.00 98.56 182 LEU A C 1
ATOM 1405 O O . LEU A 1 182 ? -10.318 -2.065 -3.355 1.00 98.56 182 LEU A O 1
ATOM 1409 N N . ILE A 1 183 ? -8.166 -1.476 -3.171 1.00 98.69 183 ILE A N 1
ATOM 1410 C CA . ILE A 1 183 ? -8.351 -0.046 -3.403 1.00 98.69 183 ILE A CA 1
ATOM 1411 C C . ILE A 1 183 ? -7.226 0.390 -4.330 1.00 98.69 183 ILE A C 1
ATOM 1413 O O . ILE A 1 183 ? -6.054 0.294 -3.966 1.00 98.69 183 ILE A O 1
ATOM 1417 N N . PHE A 1 184 ? -7.567 0.840 -5.530 1.00 98.19 184 PHE A N 1
ATOM 1418 C CA . PHE A 1 184 ? -6.601 1.399 -6.469 1.00 98.19 184 PHE A CA 1
ATOM 1419 C C . PHE A 1 184 ? -6.546 2.913 -6.316 1.00 98.19 184 PHE A C 1
ATOM 1421 O O . PHE A 1 184 ? -7.585 3.564 -6.217 1.00 98.19 184 PHE A O 1
ATOM 1428 N N . LEU A 1 185 ? -5.335 3.461 -6.292 1.00 97.12 185 LEU A N 1
ATOM 1429 C CA . LEU A 1 185 ? -5.081 4.880 -6.101 1.00 97.12 185 LEU A CA 1
ATOM 1430 C C . LEU A 1 185 ? -4.461 5.449 -7.379 1.00 97.12 185 LEU A C 1
ATOM 1432 O O . LEU A 1 185 ? -3.375 5.025 -7.784 1.00 97.12 185 LEU A O 1
ATOM 1436 N N . GLY A 1 186 ? -5.151 6.411 -7.996 1.00 95.94 186 GLY A N 1
ATOM 1437 C CA . GLY A 1 186 ? -4.663 7.159 -9.152 1.00 95.94 186 GLY A CA 1
ATOM 1438 C C . GLY A 1 186 ? -3.269 7.707 -8.892 1.00 95.94 186 GLY A C 1
ATOM 1439 O O . GLY A 1 186 ? -3.054 8.320 -7.849 1.00 95.94 186 GLY A O 1
ATOM 1440 N N . ASN A 1 187 ? -2.338 7.470 -9.819 1.00 94.00 187 ASN A N 1
ATOM 1441 C CA . ASN A 1 187 ? -0.978 8.003 -9.774 1.00 94.00 187 ASN A CA 1
ATOM 1442 C C . ASN A 1 187 ? -0.241 7.732 -8.447 1.00 94.00 187 ASN A C 1
ATOM 1444 O O . ASN A 1 187 ? 0.540 8.564 -7.997 1.00 94.00 187 ASN A O 1
ATOM 1448 N N . HIS A 1 188 ? -0.503 6.604 -7.778 1.00 94.38 188 HIS A N 1
ATOM 1449 C CA . HIS A 1 188 ? 0.047 6.348 -6.445 1.00 94.38 188 HIS A CA 1
ATOM 1450 C C . HIS A 1 188 ? 0.336 4.861 -6.200 1.00 94.38 188 HIS A C 1
ATOM 1452 O O . HIS A 1 188 ? 1.484 4.488 -5.949 1.00 94.38 188 HIS A O 1
ATOM 1458 N N . GLY A 1 189 ? -0.673 3.993 -6.299 1.00 95.81 189 GLY A N 1
ATOM 1459 C CA . GLY A 1 189 ? -0.474 2.566 -6.068 1.00 95.81 189 GLY A CA 1
ATOM 1460 C C . GLY A 1 189 ? -1.759 1.815 -5.762 1.00 95.81 189 GLY A C 1
ATOM 1461 O O . GLY A 1 189 ? -2.818 2.082 -6.329 1.00 95.81 189 GLY A O 1
ATOM 1462 N N . MET A 1 190 ? -1.667 0.841 -4.860 1.00 97.94 190 MET A N 1
ATOM 1463 C CA . MET A 1 190 ? -2.808 0.028 -4.446 1.00 97.94 190 MET A CA 1
ATOM 1464 C C . MET A 1 190 ? -2.744 -0.346 -2.969 1.00 97.94 190 MET A C 1
ATOM 1466 O O . MET A 1 190 ? -1.666 -0.423 -2.373 1.00 97.94 190 MET A O 1
ATOM 1470 N N . ILE A 1 191 ? -3.908 -0.617 -2.392 1.00 98.81 191 ILE A N 1
ATOM 1471 C CA . ILE A 1 191 ? -4.075 -1.140 -1.040 1.00 98.81 191 ILE A CA 1
ATOM 1472 C C . ILE A 1 191 ? -4.853 -2.449 -1.137 1.00 98.81 191 ILE A C 1
ATOM 1474 O O . ILE A 1 191 ? -5.900 -2.500 -1.780 1.00 98.81 191 ILE A O 1
ATOM 1478 N N . ALA A 1 192 ? -4.359 -3.490 -0.479 1.00 98.88 192 ALA A N 1
ATOM 1479 C CA . ALA A 1 192 ? -5.106 -4.703 -0.186 1.00 98.88 192 ALA A CA 1
ATOM 1480 C C . ALA A 1 192 ? -5.353 -4.794 1.319 1.00 98.88 192 ALA A C 1
ATOM 1482 O O . ALA A 1 192 ? -4.491 -4.408 2.118 1.00 98.88 192 ALA A O 1
ATOM 1483 N N . HIS A 1 193 ? -6.506 -5.316 1.727 1.00 98.81 193 HIS A N 1
ATOM 1484 C CA . HIS A 1 193 ? -6.754 -5.599 3.136 1.00 98.81 193 HIS A CA 1
ATOM 1485 C C . HIS A 1 193 ? -7.716 -6.766 3.359 1.00 98.81 193 HIS A C 1
ATOM 1487 O O . HIS A 1 193 ? -8.545 -7.082 2.510 1.00 98.81 193 HIS A O 1
ATOM 1493 N N . GLY A 1 194 ? -7.628 -7.367 4.543 1.00 98.25 194 GLY A N 1
ATOM 1494 C CA . GLY A 1 194 ? -8.383 -8.557 4.928 1.00 98.25 194 GLY A CA 1
ATOM 1495 C C . GLY A 1 194 ? -8.237 -8.869 6.415 1.00 98.25 194 GLY A C 1
ATOM 1496 O O . GLY A 1 194 ? -7.658 -8.079 7.174 1.00 98.25 194 GLY A O 1
ATOM 1497 N N . ASP A 1 195 ? -8.764 -10.015 6.838 1.00 98.00 195 ASP A N 1
ATOM 1498 C CA . ASP A 1 195 ? -8.735 -10.441 8.241 1.00 98.00 195 ASP A CA 1
ATOM 1499 C C . ASP A 1 195 ? -7.429 -11.164 8.599 1.00 98.00 195 ASP A C 1
ATOM 1501 O O . ASP A 1 195 ? -7.006 -11.185 9.762 1.00 98.00 195 ASP A O 1
ATOM 1505 N N . THR A 1 196 ? -6.744 -11.706 7.592 1.00 98.56 196 THR A N 1
ATOM 1506 C CA . THR A 1 196 ? -5.476 -12.429 7.727 1.00 98.56 196 THR A CA 1
ATOM 1507 C C . THR A 1 196 ? -4.407 -11.903 6.769 1.00 98.56 196 THR A C 1
ATOM 1509 O O . THR A 1 196 ? -4.704 -11.239 5.775 1.00 98.56 196 THR A O 1
ATOM 1512 N N . ALA A 1 197 ? -3.139 -12.196 7.073 1.00 98.69 197 ALA A N 1
ATOM 1513 C CA . ALA A 1 197 ? -2.029 -11.841 6.193 1.00 98.69 197 ALA A CA 1
ATOM 1514 C C . ALA A 1 197 ? -2.154 -12.564 4.846 1.00 98.69 197 ALA A C 1
ATOM 1516 O O . ALA A 1 197 ? -1.928 -11.968 3.797 1.00 98.69 197 ALA A O 1
ATOM 1517 N N . GLU A 1 198 ? -2.567 -13.828 4.892 1.00 98.69 198 GLU A N 1
ATOM 1518 C CA . GLU A 1 198 ? -2.749 -14.707 3.748 1.00 98.69 198 GLU A CA 1
ATOM 1519 C C . GLU A 1 198 ? -3.807 -14.167 2.777 1.00 98.69 198 GLU A C 1
ATOM 1521 O O . GLU A 1 198 ? -3.536 -14.062 1.584 1.00 98.69 198 GLU A O 1
ATOM 1526 N N . GLU A 1 199 ? -4.980 -13.764 3.273 1.00 98.19 199 GLU A N 1
ATOM 1527 C CA . GLU A 1 199 ? -6.037 -13.162 2.445 1.00 98.19 199 GLU A CA 1
ATOM 1528 C C . GLU A 1 199 ? -5.593 -11.835 1.825 1.00 98.19 199 GLU A C 1
ATOM 1530 O O . GLU A 1 199 ? -5.799 -11.608 0.632 1.00 98.19 199 GLU A O 1
ATOM 1535 N N . THR A 1 200 ? -4.947 -10.970 2.616 1.00 98.81 200 THR A N 1
ATOM 1536 C CA . THR A 1 200 ? -4.439 -9.677 2.140 1.00 98.81 200 THR A CA 1
ATOM 1537 C C . THR A 1 200 ? -3.398 -9.859 1.033 1.00 98.81 200 THR A C 1
ATOM 1539 O O . THR A 1 200 ? -3.465 -9.179 0.007 1.00 98.81 200 THR A O 1
ATOM 1542 N N . ILE A 1 201 ? -2.455 -10.789 1.214 1.00 98.81 201 ILE A N 1
ATOM 1543 C CA . ILE A 1 201 ? -1.442 -11.129 0.207 1.00 98.81 201 ILE A CA 1
ATOM 1544 C C . ILE A 1 201 ? -2.107 -11.716 -1.038 1.00 98.81 201 ILE A C 1
ATOM 1546 O O . ILE A 1 201 ? -1.804 -11.276 -2.143 1.00 98.81 201 ILE A O 1
ATOM 1550 N N . ALA A 1 202 ? -3.039 -12.658 -0.879 1.00 98.62 202 ALA A N 1
ATOM 1551 C CA . ALA A 1 202 ? -3.708 -13.305 -2.002 1.00 98.62 202 ALA A CA 1
ATOM 1552 C C . ALA A 1 202 ? -4.500 -12.306 -2.860 1.00 98.62 202 ALA A C 1
ATOM 1554 O O . ALA A 1 202 ? -4.426 -12.365 -4.086 1.00 98.62 202 ALA A O 1
ATOM 1555 N N . ALA A 1 203 ? -5.217 -11.360 -2.242 1.00 98.56 203 ALA A N 1
ATOM 1556 C CA . ALA A 1 203 ? -5.946 -10.324 -2.972 1.00 98.56 203 ALA A CA 1
ATOM 1557 C C . ALA A 1 203 ? -4.994 -9.401 -3.751 1.00 98.56 203 ALA A C 1
ATOM 1559 O O . ALA A 1 203 ? -5.222 -9.113 -4.930 1.00 98.56 203 ALA A O 1
ATOM 1560 N N . HIS A 1 204 ? -3.906 -8.969 -3.102 1.00 98.69 204 HIS A N 1
ATOM 1561 C CA . HIS A 1 204 ? -2.859 -8.146 -3.713 1.00 98.69 204 HIS A CA 1
ATOM 1562 C C . HIS A 1 204 ? -2.203 -8.846 -4.910 1.00 98.69 204 HIS A C 1
ATOM 1564 O O . HIS A 1 204 ? -2.128 -8.285 -6.008 1.00 98.69 204 HIS A O 1
ATOM 1570 N N . GLU A 1 205 ? -1.781 -10.093 -4.707 1.00 98.38 205 GLU A N 1
ATOM 1571 C CA . GLU A 1 205 ? -1.113 -10.911 -5.711 1.00 98.38 205 GLU A CA 1
ATOM 1572 C C . GLU A 1 205 ? -2.028 -11.196 -6.901 1.00 98.38 205 GLU A C 1
ATOM 1574 O O . GLU A 1 205 ? -1.620 -11.020 -8.050 1.00 98.38 205 GLU A O 1
ATOM 1579 N N . ALA A 1 206 ? -3.281 -11.582 -6.640 1.00 98.38 206 ALA A N 1
ATOM 1580 C CA . ALA A 1 206 ? -4.257 -11.889 -7.676 1.00 98.38 206 ALA A CA 1
ATOM 1581 C C . ALA A 1 206 ? -4.508 -10.689 -8.597 1.00 98.38 206 ALA A C 1
ATOM 1583 O O . ALA A 1 206 ? -4.567 -10.861 -9.816 1.00 98.38 206 ALA A O 1
ATOM 1584 N N . ALA A 1 207 ? -4.605 -9.477 -8.042 1.00 98.38 207 ALA A N 1
ATOM 1585 C CA . ALA A 1 207 ? -4.748 -8.260 -8.833 1.00 98.38 207 ALA A CA 1
ATOM 1586 C C . ALA A 1 207 ? -3.504 -7.973 -9.681 1.00 98.38 207 ALA A C 1
ATOM 1588 O O . ALA A 1 207 ? -3.619 -7.764 -10.888 1.00 98.38 207 ALA A O 1
ATOM 1589 N N . CYS A 1 208 ? -2.313 -8.014 -9.077 1.00 98.06 208 CYS A N 1
ATOM 1590 C CA . CYS A 1 208 ? -1.059 -7.781 -9.793 1.00 98.06 208 CYS A CA 1
ATOM 1591 C C . CYS A 1 208 ? -0.853 -8.788 -10.931 1.00 98.06 208 CYS A C 1
ATOM 1593 O O . CYS A 1 208 ? -0.526 -8.397 -12.051 1.00 98.06 208 CYS A O 1
ATOM 1595 N N . ASN A 1 209 ? -1.091 -10.075 -10.666 1.00 97.81 209 ASN A N 1
ATOM 1596 C CA . ASN A 1 209 ? -0.964 -11.135 -11.661 1.00 97.81 209 ASN A CA 1
ATOM 1597 C C . ASN A 1 209 ? -1.996 -10.984 -12.777 1.00 97.81 209 ASN A C 1
ATOM 1599 O O . ASN A 1 209 ? -1.631 -11.099 -13.941 1.00 97.81 209 ASN A O 1
ATOM 1603 N N . ALA A 1 210 ? -3.252 -10.662 -12.453 1.00 98.12 210 ALA A N 1
ATOM 1604 C CA . ALA A 1 210 ? -4.283 -10.432 -13.460 1.00 98.12 210 ALA A CA 1
ATOM 1605 C C . ALA A 1 210 ? -3.922 -9.274 -14.403 1.00 98.12 210 ALA A C 1
ATOM 1607 O O . ALA A 1 210 ? -4.096 -9.394 -15.614 1.00 98.12 210 ALA A O 1
ATOM 1608 N N . ILE A 1 211 ? -3.377 -8.178 -13.867 1.00 97.88 211 ILE A N 1
ATOM 1609 C CA . ILE A 1 211 ? -2.929 -7.040 -14.677 1.00 97.88 211 ILE A CA 1
ATOM 1610 C C . ILE A 1 211 ? -1.719 -7.427 -15.535 1.00 97.88 211 ILE A C 1
ATOM 1612 O O . ILE A 1 211 ? -1.713 -7.163 -16.738 1.00 97.88 211 ILE A O 1
ATOM 1616 N N . ARG A 1 212 ? -0.717 -8.090 -14.942 1.00 97.31 212 ARG A N 1
ATOM 1617 C CA . ARG A 1 212 ? 0.477 -8.573 -15.653 1.00 97.31 212 ARG A CA 1
ATOM 1618 C C . ARG A 1 212 ? 0.106 -9.497 -16.815 1.00 97.31 212 ARG A C 1
ATOM 1620 O O . ARG A 1 212 ? 0.589 -9.299 -17.925 1.00 97.31 212 ARG A O 1
ATOM 1627 N N . GLU A 1 213 ? -0.772 -10.469 -16.562 1.00 97.38 213 GLU A N 1
ATOM 1628 C CA . GLU A 1 213 ? -1.292 -11.418 -17.555 1.00 97.38 213 GLU A CA 1
ATOM 1629 C C . GLU A 1 213 ? -2.055 -10.705 -18.672 1.00 97.38 213 GLU A C 1
ATOM 1631 O O . GLU A 1 213 ? -1.799 -10.956 -19.847 1.00 97.38 213 GLU A O 1
ATOM 1636 N N . TYR A 1 214 ? -2.974 -9.802 -18.317 1.00 97.88 214 TYR A N 1
ATOM 1637 C CA . TYR A 1 214 ? -3.806 -9.092 -19.287 1.00 97.88 214 TYR A CA 1
ATOM 1638 C C . TYR A 1 214 ? -2.976 -8.227 -20.244 1.00 97.88 214 TYR A C 1
ATOM 1640 O O . TYR A 1 214 ? -3.274 -8.154 -21.435 1.00 97.88 214 TYR A O 1
ATOM 1648 N N . LEU A 1 215 ? -1.927 -7.586 -19.727 1.00 97.12 215 LEU A N 1
ATOM 1649 C CA . LEU A 1 215 ? -1.020 -6.747 -20.508 1.00 97.12 215 LEU A CA 1
ATOM 1650 C C . LEU A 1 215 ? 0.094 -7.538 -21.215 1.00 97.12 215 LEU A C 1
ATOM 1652 O O . LEU A 1 215 ? 0.841 -6.951 -21.994 1.00 97.12 215 LEU A O 1
ATOM 1656 N N . GLY A 1 216 ? 0.221 -8.845 -20.957 1.00 97.25 216 GLY A N 1
ATOM 1657 C CA . GLY A 1 216 ? 1.288 -9.676 -21.519 1.00 97.25 216 GLY A CA 1
ATOM 1658 C C . GLY A 1 216 ? 2.688 -9.216 -21.104 1.00 97.25 216 GLY A C 1
ATOM 1659 O O . GLY A 1 216 ? 3.599 -9.223 -21.927 1.00 97.25 216 GLY A O 1
ATOM 1660 N N . LEU A 1 217 ? 2.844 -8.756 -19.859 1.00 95.00 217 LEU A N 1
ATOM 1661 C CA . LEU A 1 217 ? 4.120 -8.253 -19.348 1.00 95.00 217 LEU A CA 1
ATOM 1662 C C . LEU A 1 217 ? 5.038 -9.403 -18.919 1.00 95.00 217 LEU A C 1
ATOM 1664 O O . LEU A 1 217 ? 4.594 -10.348 -18.262 1.00 95.00 217 LEU A O 1
ATOM 1668 N N . ASP A 1 218 ? 6.326 -9.262 -19.226 1.00 92.06 218 ASP A N 1
ATOM 1669 C CA . ASP A 1 218 ? 7.387 -10.126 -18.708 1.00 92.06 218 ASP A CA 1
ATOM 1670 C C . ASP A 1 218 ? 7.602 -9.924 -17.195 1.00 92.06 218 ASP A C 1
ATOM 1672 O O . ASP A 1 218 ? 7.066 -9.001 -16.566 1.00 92.06 218 ASP A O 1
ATOM 1676 N N . ASP A 1 219 ? 8.431 -10.784 -16.603 1.00 90.44 219 ASP A N 1
ATOM 1677 C CA . ASP A 1 219 ? 8.872 -10.623 -15.221 1.00 90.44 219 ASP A CA 1
ATOM 1678 C C . ASP A 1 219 ? 9.604 -9.294 -15.010 1.00 90.44 219 ASP A C 1
ATOM 1680 O O . ASP A 1 219 ? 10.347 -8.801 -15.867 1.00 90.44 219 ASP A O 1
ATOM 1684 N N . PHE A 1 220 ? 9.413 -8.712 -13.823 1.00 92.56 220 PHE A N 1
ATOM 1685 C CA . PHE A 1 220 ? 10.064 -7.457 -13.483 1.00 92.56 220 PHE A CA 1
ATOM 1686 C C . PHE A 1 220 ? 11.589 -7.643 -13.448 1.00 92.56 220 PHE A C 1
ATOM 1688 O O . PHE A 1 220 ? 12.080 -8.570 -12.795 1.00 92.56 220 PHE A O 1
ATOM 1695 N N . PRO A 1 221 ? 12.367 -6.777 -14.125 1.00 92.56 221 PRO A N 1
ATOM 1696 C CA . PRO A 1 221 ? 13.807 -6.949 -14.207 1.00 92.56 221 PRO A CA 1
ATOM 1697 C C . PRO A 1 221 ? 14.441 -6.837 -12.821 1.00 92.56 221 PRO A C 1
ATOM 1699 O O . PRO A 1 221 ? 14.135 -5.921 -12.058 1.00 92.56 221 PRO A O 1
ATOM 1702 N N . THR A 1 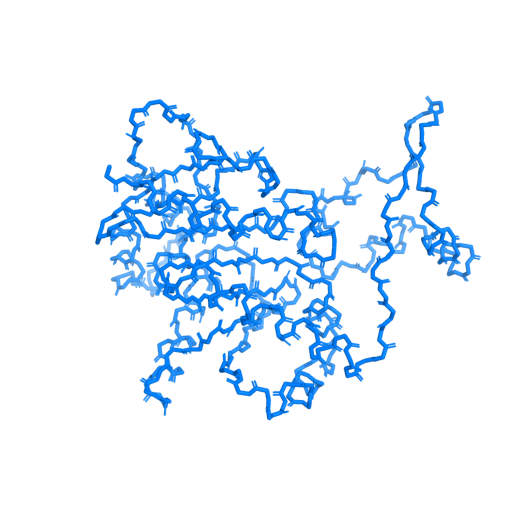222 ? 15.380 -7.730 -12.510 1.00 90.69 222 THR A N 1
ATOM 1703 C CA . THR A 1 222 ? 16.164 -7.636 -11.275 1.00 90.69 222 THR A CA 1
ATOM 1704 C C . THR A 1 222 ? 17.042 -6.383 -11.315 1.00 90.69 222 THR A C 1
ATOM 1706 O O . THR A 1 222 ? 17.905 -6.282 -12.196 1.00 90.69 222 THR A O 1
ATOM 1709 N N . PRO A 1 223 ? 16.869 -5.426 -10.384 1.00 91.44 223 PRO A N 1
ATOM 1710 C CA . PRO A 1 223 ? 17.702 -4.235 -10.356 1.00 91.44 223 PRO A CA 1
ATOM 1711 C C . PRO A 1 223 ? 19.161 -4.595 -10.075 1.00 91.44 223 PRO A C 1
ATOM 1713 O O . PRO A 1 223 ? 19.472 -5.286 -9.106 1.00 91.44 223 PRO A O 1
ATOM 1716 N N . MET A 1 224 ? 20.063 -4.098 -10.915 1.00 93.62 224 MET A N 1
ATOM 1717 C CA . MET A 1 224 ? 21.506 -4.255 -10.766 1.00 93.62 224 MET A CA 1
ATOM 1718 C C . MET A 1 224 ? 22.179 -2.889 -10.760 1.00 93.62 224 MET A C 1
ATOM 1720 O O . MET A 1 224 ? 21.875 -2.037 -11.597 1.00 93.62 224 MET A O 1
ATOM 1724 N N . ILE A 1 225 ? 23.122 -2.702 -9.839 1.00 93.56 225 ILE A N 1
ATOM 1725 C CA . ILE A 1 225 ? 23.919 -1.482 -9.714 1.00 93.56 225 ILE 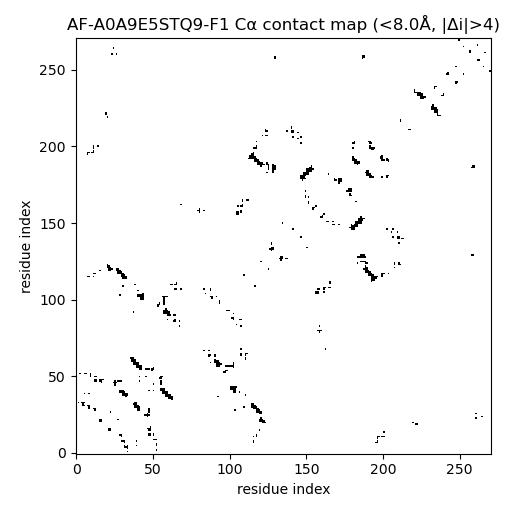A CA 1
ATOM 1726 C C . ILE A 1 225 ? 25.407 -1.820 -9.697 1.00 93.56 225 ILE A C 1
ATOM 1728 O O . ILE A 1 225 ? 25.819 -2.831 -9.126 1.00 93.56 225 ILE A O 1
ATOM 1732 N N . ARG A 1 226 ? 26.221 -0.934 -10.268 1.00 94.56 226 ARG A N 1
ATOM 1733 C CA . ARG A 1 226 ? 27.679 -0.947 -10.125 1.00 94.56 226 ARG A CA 1
ATOM 1734 C C . ARG A 1 226 ? 28.166 0.348 -9.512 1.00 94.56 226 ARG A C 1
ATOM 1736 O O . ARG A 1 226 ? 27.620 1.419 -9.772 1.00 94.56 226 ARG A O 1
ATOM 1743 N N . LYS A 1 227 ? 29.240 0.252 -8.738 1.00 95.31 227 LYS A N 1
ATOM 1744 C CA . LYS A 1 227 ? 29.949 1.421 -8.220 1.00 95.31 227 LYS A CA 1
ATOM 1745 C C . LYS A 1 227 ? 30.758 2.087 -9.339 1.00 95.31 227 LYS A C 1
ATOM 1747 O O . LYS A 1 227 ? 31.374 1.400 -10.156 1.00 95.31 227 LYS A O 1
ATOM 1752 N N . THR A 1 228 ? 30.759 3.413 -9.371 1.00 93.62 228 THR A N 1
ATOM 1753 C CA . THR A 1 228 ? 31.555 4.252 -10.281 1.00 93.62 228 THR A CA 1
ATOM 1754 C C . THR A 1 228 ? 32.496 5.156 -9.472 1.00 93.62 228 THR A C 1
ATOM 1756 O O . THR A 1 228 ? 32.535 5.059 -8.244 1.00 93.62 228 THR A O 1
ATOM 1759 N N . ALA A 1 229 ? 33.295 5.995 -10.144 1.00 93.75 229 ALA A N 1
ATOM 1760 C CA . ALA A 1 229 ? 34.150 6.971 -9.461 1.00 93.75 229 ALA A CA 1
ATOM 1761 C C . ALA A 1 229 ? 33.317 8.009 -8.687 1.00 93.75 229 ALA A C 1
ATOM 1763 O O . ALA A 1 229 ? 33.647 8.325 -7.546 1.00 93.75 229 ALA A O 1
ATOM 1764 N N . ASP A 1 230 ? 32.205 8.445 -9.283 1.00 89.44 230 ASP A N 1
ATOM 1765 C CA . ASP A 1 230 ? 31.381 9.553 -8.790 1.00 89.44 230 ASP A CA 1
ATOM 1766 C C . ASP A 1 230 ? 30.065 9.092 -8.130 1.00 89.44 230 ASP A C 1
ATOM 1768 O O . ASP A 1 230 ? 29.262 9.915 -7.702 1.00 89.44 230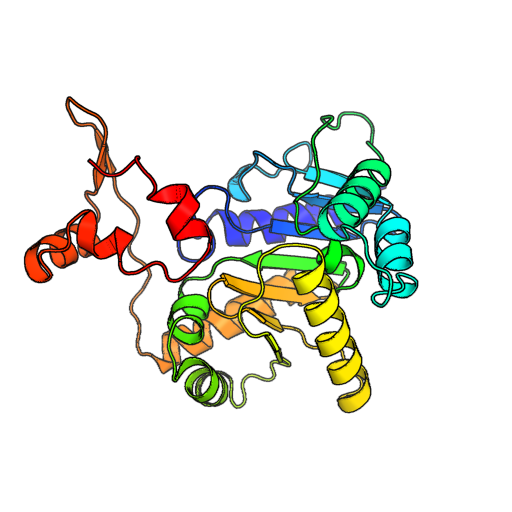 ASP A O 1
ATOM 1772 N N . GLY A 1 231 ? 29.827 7.777 -8.011 1.00 90.00 231 GLY A N 1
ATOM 1773 C CA . GLY A 1 231 ? 28.621 7.241 -7.375 1.00 90.00 231 GLY A CA 1
ATOM 1774 C C . GLY A 1 231 ? 28.271 5.815 -7.800 1.00 90.00 231 GLY A C 1
ATOM 1775 O O . GLY A 1 231 ? 29.059 4.880 -7.624 1.00 90.00 231 GLY A O 1
ATOM 1776 N N . PHE A 1 232 ? 27.059 5.644 -8.330 1.00 90.56 232 PHE A N 1
ATOM 1777 C CA . PHE A 1 232 ? 26.527 4.364 -8.796 1.00 90.56 232 PHE A CA 1
ATOM 1778 C C . PHE A 1 232 ? 25.892 4.510 -10.178 1.00 90.56 232 PHE A C 1
ATOM 1780 O O . PHE A 1 232 ? 25.318 5.542 -10.499 1.00 90.56 232 PHE A O 1
ATOM 1787 N N . ALA A 1 233 ? 25.965 3.455 -10.985 1.00 89.94 233 ALA A N 1
ATOM 1788 C CA . ALA A 1 233 ? 25.281 3.364 -12.270 1.00 89.94 233 ALA A CA 1
ATOM 1789 C C . ALA A 1 233 ? 24.429 2.093 -12.327 1.00 89.94 233 ALA A C 1
ATOM 1791 O O . ALA A 1 233 ? 24.792 1.071 -11.741 1.00 89.94 233 ALA A O 1
ATOM 1792 N N . SER A 1 234 ? 23.311 2.145 -13.055 1.00 90.56 234 SER A N 1
ATOM 1793 C CA . SER A 1 234 ? 22.469 0.969 -13.283 1.00 90.56 234 SER A CA 1
ATOM 1794 C C . SER A 1 234 ? 23.118 0.022 -14.295 1.00 90.56 234 SER A C 1
ATOM 1796 O O . SER A 1 234 ? 23.417 0.411 -15.425 1.00 90.56 234 SER A O 1
ATOM 1798 N N . ASP A 1 235 ? 23.276 -1.238 -13.899 1.00 93.50 235 ASP A N 1
ATOM 1799 C CA . ASP A 1 235 ? 23.626 -2.360 -14.776 1.00 93.50 235 ASP A CA 1
ATOM 18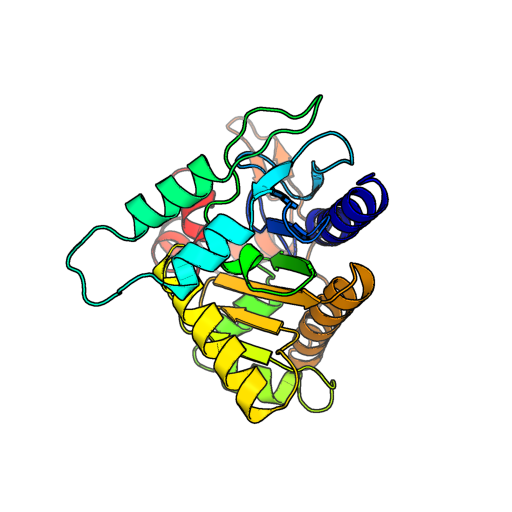00 C C . ASP A 1 235 ? 22.393 -3.178 -15.186 1.00 93.50 235 ASP A C 1
ATOM 1802 O O . ASP A 1 235 ? 22.502 -4.196 -15.870 1.00 93.50 235 ASP A O 1
ATOM 1806 N N . THR A 1 236 ? 21.197 -2.709 -14.825 1.00 94.56 236 THR A N 1
ATOM 1807 C CA . THR A 1 236 ? 19.933 -3.343 -15.205 1.00 94.56 236 THR A CA 1
ATOM 1808 C C . THR A 1 236 ? 19.772 -3.285 -16.725 1.00 94.56 236 THR A C 1
ATOM 1810 O O . THR A 1 236 ? 19.613 -2.204 -17.299 1.00 94.56 236 THR A O 1
ATOM 1813 N N . ALA A 1 237 ? 19.800 -4.443 -17.393 1.00 92.38 237 ALA A N 1
ATOM 1814 C CA . ALA A 1 237 ? 19.813 -4.533 -18.857 1.00 92.38 237 ALA A CA 1
ATOM 1815 C C . ALA A 1 237 ? 18.633 -3.797 -19.516 1.00 92.38 237 ALA A C 1
ATOM 1817 O O . ALA A 1 237 ? 18.830 -3.062 -20.487 1.00 92.38 237 ALA A O 1
ATOM 1818 N N . TYR A 1 238 ? 17.432 -3.935 -18.942 1.00 91.94 238 TYR A N 1
ATOM 1819 C CA . TYR A 1 238 ? 16.236 -3.222 -19.390 1.00 91.94 238 TYR A CA 1
ATOM 1820 C C . TYR A 1 238 ? 16.437 -1.701 -19.375 1.00 91.94 238 TYR A C 1
ATOM 1822 O O . TYR A 1 238 ? 16.238 -1.053 -20.400 1.00 91.94 238 TYR A O 1
ATOM 1830 N N . LEU A 1 239 ? 16.897 -1.136 -18.251 1.00 90.75 239 LEU A N 1
ATOM 1831 C CA . LEU A 1 239 ? 17.108 0.308 -18.119 1.00 90.75 239 LEU A CA 1
ATOM 1832 C C . LEU A 1 239 ? 18.180 0.806 -19.089 1.00 90.75 239 LEU A C 1
ATOM 1834 O O . LEU A 1 239 ? 17.959 1.791 -19.785 1.00 90.75 239 LEU A O 1
ATOM 1838 N N . ARG A 1 240 ? 19.308 0.095 -19.217 1.00 90.38 240 ARG A N 1
ATOM 1839 C CA . ARG A 1 240 ? 20.361 0.458 -20.182 1.00 90.38 240 ARG A CA 1
ATOM 1840 C C . ARG A 1 240 ? 19.840 0.480 -21.621 1.00 90.38 240 ARG A C 1
ATOM 1842 O O . ARG A 1 240 ? 20.156 1.397 -22.374 1.00 90.38 240 ARG A O 1
ATOM 1849 N N . SER A 1 241 ? 19.030 -0.512 -21.993 1.00 91.75 241 SER A N 1
ATOM 1850 C CA . SER A 1 241 ? 18.388 -0.575 -23.308 1.00 91.75 241 SER A CA 1
ATOM 1851 C C . SER A 1 241 ? 17.336 0.519 -23.498 1.00 91.75 241 SER A C 1
ATOM 1853 O O . SER A 1 241 ? 17.220 1.069 -24.592 1.00 91.75 241 SER A O 1
ATOM 1855 N N . PHE A 1 242 ? 16.566 0.847 -22.457 1.00 91.75 242 PHE A N 1
ATOM 1856 C CA . PHE A 1 242 ? 15.612 1.953 -22.479 1.00 91.75 242 PHE A CA 1
ATOM 1857 C C . PHE A 1 242 ? 16.336 3.270 -22.752 1.00 91.75 242 PHE A C 1
ATOM 1859 O O . PHE A 1 242 ? 16.060 3.886 -23.772 1.00 91.75 242 PHE A O 1
ATOM 1866 N N . PHE A 1 243 ? 17.328 3.629 -21.933 1.00 89.75 243 PHE A N 1
ATOM 1867 C CA . PHE A 1 243 ? 18.102 4.863 -22.081 1.00 89.75 243 PHE A CA 1
ATOM 1868 C C . PHE A 1 243 ? 18.755 5.005 -23.457 1.00 89.75 243 PHE A C 1
ATOM 1870 O O . PHE A 1 243 ? 18.648 6.054 -24.088 1.00 89.75 243 PHE A O 1
ATOM 1877 N N . ALA A 1 244 ? 19.372 3.933 -23.962 1.00 90.06 244 ALA A N 1
ATOM 1878 C CA . ALA A 1 244 ? 20.008 3.945 -25.277 1.00 90.06 244 ALA A CA 1
ATOM 1879 C C . ALA A 1 244 ? 19.014 4.156 -26.435 1.00 90.06 244 ALA A C 1
ATOM 1881 O O . ALA A 1 244 ? 19.401 4.683 -27.475 1.00 90.06 244 ALA A O 1
ATOM 1882 N N . ARG A 1 245 ? 17.753 3.730 -26.279 1.00 94.12 245 ARG A N 1
ATOM 1883 C CA . ARG A 1 245 ? 16.717 3.829 -27.322 1.00 94.12 245 ARG A CA 1
ATOM 1884 C C . ARG A 1 245 ? 15.874 5.094 -27.217 1.00 94.12 245 ARG A C 1
ATOM 1886 O O . ARG A 1 245 ? 15.496 5.641 -28.246 1.00 94.12 245 ARG A O 1
ATOM 1893 N N . SER A 1 246 ? 15.536 5.519 -26.002 1.00 89.75 246 SER A N 1
ATOM 1894 C CA . SER A 1 246 ? 14.653 6.662 -25.763 1.00 89.75 246 SER A CA 1
ATOM 1895 C C . SER A 1 246 ? 15.391 7.995 -25.791 1.00 89.75 246 SER A C 1
ATOM 1897 O O . SER A 1 246 ? 14.757 9.023 -26.012 1.00 89.75 246 SER A O 1
ATOM 1899 N N . GLY A 1 247 ? 16.707 7.992 -25.544 1.00 86.06 247 GLY A N 1
ATOM 1900 C CA . GLY A 1 247 ? 17.451 9.224 -25.289 1.00 86.06 247 GLY A CA 1
ATOM 1901 C C . GLY A 1 247 ? 16.969 9.942 -24.025 1.00 86.06 247 GLY A C 1
ATOM 1902 O O . GLY A 1 247 ? 17.145 11.151 -23.924 1.00 86.06 247 GLY A O 1
ATOM 1903 N N . ALA A 1 248 ? 16.321 9.223 -23.098 1.00 86.69 248 ALA A N 1
ATOM 1904 C CA . ALA A 1 248 ? 15.840 9.791 -21.847 1.00 86.69 248 ALA A CA 1
ATOM 1905 C C . ALA A 1 248 ? 17.012 10.341 -21.025 1.00 86.69 248 ALA A C 1
ATOM 1907 O O . ALA A 1 248 ? 17.981 9.635 -20.748 1.00 86.69 248 ALA A O 1
ATOM 1908 N N . ASP A 1 249 ? 16.886 11.598 -20.629 1.00 84.56 249 ASP A N 1
ATOM 1909 C CA . ASP A 1 249 ? 17.812 12.334 -19.782 1.00 84.56 249 ASP A CA 1
ATOM 1910 C C . ASP A 1 249 ? 17.095 12.804 -18.504 1.00 84.56 249 ASP A C 1
ATOM 1912 O O . ASP A 1 249 ? 15.953 12.426 -18.228 1.00 84.56 249 ASP A O 1
ATOM 1916 N N . GLU A 1 250 ? 17.759 13.627 -17.698 1.00 82.50 250 GLU A N 1
ATOM 1917 C CA . GLU A 1 250 ? 17.150 14.221 -16.504 1.00 82.50 250 GLU A CA 1
ATOM 1918 C C . GLU A 1 250 ? 15.862 14.991 -16.857 1.00 82.50 250 GLU A C 1
ATOM 1920 O O . GLU A 1 250 ? 14.812 14.771 -16.249 1.00 82.50 250 GLU A O 1
ATOM 1925 N N . ALA A 1 251 ? 15.892 15.790 -17.930 1.00 84.62 251 ALA A N 1
ATOM 1926 C CA . ALA A 1 251 ? 14.750 16.579 -18.390 1.00 84.62 251 ALA A CA 1
ATOM 1927 C C . ALA A 1 251 ? 13.556 15.717 -18.846 1.00 84.62 251 ALA A C 1
ATOM 1929 O O . ALA A 1 251 ? 12.402 16.154 -18.786 1.00 84.62 251 ALA A O 1
ATOM 1930 N N . PHE A 1 252 ? 13.788 14.492 -19.326 1.00 85.38 252 PHE A N 1
ATOM 1931 C CA . PHE A 1 252 ? 12.723 13.527 -19.596 1.00 85.38 252 PHE A CA 1
ATOM 1932 C C . PHE A 1 252 ? 11.945 13.185 -18.318 1.00 85.38 252 PHE A C 1
ATOM 1934 O O . PHE A 1 252 ? 10.718 13.302 -18.302 1.00 85.38 252 PHE A O 1
ATOM 1941 N N . PHE A 1 253 ? 12.639 12.827 -17.236 1.00 81.38 253 PHE A N 1
ATOM 1942 C CA . PHE A 1 253 ? 11.990 12.437 -15.982 1.00 81.38 253 PHE A CA 1
ATOM 1943 C C . PHE A 1 253 ? 11.455 13.616 -15.174 1.00 81.38 253 PHE A C 1
ATOM 1945 O O . PHE A 1 253 ? 10.466 13.458 -14.462 1.00 81.38 253 PHE A O 1
ATOM 1952 N N . GLU A 1 254 ? 12.048 14.802 -15.303 1.00 79.62 254 GLU A N 1
ATOM 1953 C CA . GLU A 1 254 ? 11.516 16.004 -14.660 1.00 79.62 254 GLU A CA 1
ATOM 1954 C C . GLU A 1 254 ? 10.166 16.435 -15.237 1.00 79.62 254 GLU A C 1
ATOM 1956 O O . GLU A 1 254 ? 9.312 16.914 -14.485 1.00 79.62 254 GLU A O 1
ATOM 1961 N N . ARG A 1 255 ? 9.967 16.261 -16.553 1.00 80.88 255 ARG A N 1
ATOM 1962 C CA . ARG A 1 255 ? 8.706 16.580 -17.244 1.00 80.88 255 ARG A CA 1
ATOM 1963 C C . ARG A 1 255 ? 7.611 15.553 -16.975 1.00 80.88 255 ARG A C 1
ATOM 1965 O O . ARG A 1 255 ? 6.441 15.916 -16.925 1.00 80.88 255 ARG A O 1
ATOM 1972 N N . LEU A 1 256 ? 7.978 14.284 -16.819 1.00 74.62 256 LEU A N 1
ATOM 1973 C CA . LEU A 1 256 ? 7.047 13.169 -16.657 1.00 74.62 256 LEU A CA 1
ATOM 1974 C C . LEU A 1 256 ? 6.949 12.758 -15.190 1.00 74.62 256 LEU A C 1
ATOM 1976 O O . LEU A 1 256 ? 7.469 11.716 -14.812 1.00 74.62 256 LEU A O 1
ATOM 1980 N N . ARG A 1 257 ? 6.293 13.573 -14.361 1.00 78.62 257 ARG A N 1
ATOM 1981 C CA . ARG A 1 257 ? 6.043 13.267 -12.942 1.00 78.62 257 ARG A CA 1
ATOM 1982 C C . ARG A 1 257 ? 4.717 12.533 -12.815 1.00 78.62 257 ARG A C 1
ATOM 1984 O O . ARG A 1 257 ? 3.665 13.164 -12.843 1.00 78.62 257 ARG A O 1
ATOM 1991 N N . LEU A 1 258 ? 4.776 11.209 -12.723 1.00 81.62 258 LEU A N 1
ATOM 1992 C CA . LEU A 1 258 ? 3.584 10.366 -12.788 1.00 81.62 258 LEU A CA 1
ATOM 1993 C C . LEU A 1 258 ? 3.066 9.933 -11.418 1.00 81.62 258 LEU A C 1
ATOM 1995 O O . LEU A 1 258 ? 1.884 9.643 -11.321 1.00 81.62 258 LEU A O 1
ATOM 1999 N N . TYR A 1 259 ? 3.899 9.877 -10.379 1.00 79.12 259 TYR A N 1
ATOM 2000 C CA . TYR A 1 259 ? 3.480 9.448 -9.039 1.00 79.12 259 TYR A CA 1
ATOM 2001 C C . TYR A 1 259 ? 4.423 9.994 -7.945 1.00 79.12 259 TYR A C 1
ATOM 2003 O O . TYR A 1 259 ? 5.559 10.363 -8.263 1.00 79.12 259 TYR A O 1
ATOM 2011 N N . PRO A 1 260 ? 3.991 10.065 -6.666 1.00 74.31 260 PRO A N 1
ATOM 2012 C CA . PRO A 1 260 ? 4.736 10.723 -5.587 1.00 74.31 260 PRO A CA 1
ATOM 2013 C C . PRO A 1 260 ? 6.181 10.241 -5.399 1.00 74.31 260 PRO A C 1
ATOM 2015 O O . PRO A 1 260 ? 7.091 11.063 -5.295 1.00 74.31 260 PRO A O 1
ATOM 2018 N N . ASP A 1 261 ? 6.421 8.930 -5.413 1.00 78.81 261 ASP A N 1
ATOM 2019 C CA . ASP A 1 261 ? 7.758 8.355 -5.189 1.00 78.81 261 ASP A CA 1
ATOM 2020 C C . ASP A 1 261 ? 8.782 8.796 -6.231 1.00 78.81 261 ASP A C 1
ATOM 2022 O O . ASP A 1 261 ? 9.951 9.012 -5.910 1.00 78.81 261 ASP A O 1
ATOM 2026 N N . GLN A 1 262 ? 8.342 9.009 -7.472 1.00 77.81 262 GLN A N 1
ATOM 2027 C CA . GLN A 1 262 ? 9.213 9.503 -8.529 1.00 77.81 262 GLN A CA 1
ATOM 2028 C C . GLN A 1 262 ? 9.839 10.858 -8.154 1.00 77.81 262 GLN A C 1
ATOM 2030 O O . GLN A 1 262 ? 11.005 11.107 -8.457 1.00 77.81 262 GLN A O 1
ATOM 2035 N N . LEU A 1 263 ? 9.099 11.722 -7.451 1.00 73.94 263 LEU A N 1
ATOM 2036 C CA . LEU A 1 263 ? 9.612 13.008 -6.972 1.00 73.94 263 LEU A CA 1
ATOM 2037 C C . LEU A 1 263 ? 10.643 12.833 -5.855 1.00 73.94 263 LEU A C 1
ATOM 2039 O O . LEU A 1 263 ? 11.653 13.536 -5.833 1.00 73.94 263 LEU A O 1
ATOM 2043 N N . VAL A 1 264 ? 10.388 11.900 -4.937 1.00 76.75 264 VAL A N 1
ATOM 2044 C CA . VAL A 1 264 ? 11.243 11.636 -3.771 1.00 76.75 264 VAL A CA 1
ATOM 2045 C C . VAL A 1 264 ? 12.580 11.013 -4.186 1.00 76.75 264 VAL A C 1
ATOM 2047 O O . VAL A 1 264 ? 13.636 11.355 -3.634 1.00 76.75 264 VAL A O 1
ATOM 2050 N N . ASP A 1 265 ? 12.547 10.114 -5.168 1.00 75.38 265 ASP A N 1
ATOM 2051 C CA . ASP A 1 265 ? 13.707 9.311 -5.550 1.00 75.38 265 ASP A CA 1
ATOM 2052 C C . ASP A 1 265 ? 14.527 9.912 -6.693 1.00 75.38 265 ASP A C 1
ATOM 2054 O O . ASP A 1 265 ? 15.744 9.722 -6.707 1.00 75.38 265 ASP A O 1
ATOM 2058 N N . LEU A 1 266 ? 13.921 10.676 -7.609 1.00 75.19 266 LEU A N 1
ATOM 2059 C CA . LEU A 1 266 ? 14.653 11.270 -8.737 1.00 75.19 266 LEU A CA 1
ATOM 2060 C C . LEU A 1 266 ? 15.132 12.707 -8.472 1.00 75.19 266 LEU A C 1
ATOM 2062 O O . LEU A 1 266 ? 16.120 13.131 -9.070 1.00 75.19 266 LEU A O 1
ATOM 2066 N N . GLY A 1 267 ? 14.482 13.458 -7.574 1.00 65.38 267 GLY A N 1
ATOM 2067 C CA . GLY A 1 267 ? 14.759 14.884 -7.363 1.00 65.38 267 GLY A CA 1
ATOM 2068 C C . GLY A 1 267 ? 16.195 15.183 -6.908 1.00 65.38 267 GLY A C 1
ATOM 2069 O O . GLY A 1 267 ? 16.550 14.911 -5.761 1.00 65.38 267 GLY A O 1
ATOM 2070 N N . GLY A 1 268 ? 17.012 15.761 -7.799 1.00 63.53 268 GLY A N 1
ATOM 2071 C CA . GLY A 1 268 ? 18.392 16.201 -7.528 1.00 63.53 268 GLY A CA 1
ATOM 2072 C C . GLY A 1 268 ? 19.399 15.077 -7.248 1.00 63.53 268 GLY A C 1
ATOM 2073 O O . GLY A 1 268 ? 20.501 15.348 -6.774 1.00 63.53 268 GLY A O 1
ATOM 2074 N N . LYS A 1 269 ? 19.010 13.818 -7.486 1.00 67.06 269 LYS A N 1
ATOM 2075 C CA . LYS A 1 269 ? 19.836 12.615 -7.271 1.00 67.06 269 LYS A CA 1
ATOM 2076 C C . LYS A 1 269 ? 20.274 11.952 -8.581 1.00 67.06 269 LYS A C 1
ATOM 2078 O O . LYS A 1 269 ? 21.102 11.044 -8.544 1.00 67.06 269 LYS A O 1
ATOM 2083 N N . MET A 1 270 ? 19.701 12.371 -9.710 1.00 65.31 270 MET A N 1
ATOM 2084 C CA . MET A 1 270 ? 20.133 11.982 -11.051 1.00 65.31 270 MET A CA 1
ATOM 2085 C C . MET A 1 270 ? 21.175 12.990 -11.542 1.00 65.31 270 MET A C 1
ATOM 2087 O O . MET A 1 270 ? 20.955 14.188 -11.413 1.00 65.31 270 MET A O 1
ATOM 2091 N N . GLY A 1 271 ? 22.307 12.510 -12.056 1.00 59.28 271 GLY A N 1
ATOM 2092 C CA . GLY A 1 271 ? 23.423 13.339 -12.520 1.00 59.28 271 GLY A CA 1
ATOM 2093 C C . GLY A 1 271 ? 24.565 12.488 -13.043 1.00 59.28 271 GLY A C 1
ATOM 2094 O O . GLY A 1 271 ? 24.884 11.479 -12.372 1.00 59.28 271 GLY A O 1
#

Foldseek 3Di:
DQPQQLVLLLLLLCLQLVDCLWADDQDWKKKADSDQFKMKIFFPPDHSNPRHSQARIFIFRLVQLVVCLVPPDPVDDDDQQVVSQVSQLVRTDGDPNYDPTGGPLQSNQVSPFARIKTWTARNLLLVLLLDPCSVVLLCVLCPPVPFFEDEDEADPRGDVVSSSLNVRQVVSCVVPVDGGQKYRYRLAHIMGHDHGSVSSSCNVVSSSVSSCVSVVHDDDFDWDWDADPVGIDTPGPVVVVCCVPVVDDLVNLVVDRRHDVSCVPSPPPGD

Secondary structure (DSSP, 8-state):
--HHHHHHHHHHHHHHHT-TTT--TT--EEEEE-SSSEEEEEBTT--GGG--SSSSEEEEEHHHHHHHHHH--TTS-S-HHHHHHHHHHHTB-PPTT----PBPTTHHHHHHS-SEEEEE--HHHHHHHTSTTHHHHHHHHHTTS---EEEE----TTHHHHHHHHHHHHHHHHHHSS--SEEEETTTEEEEEESSHHHHHHHHHHHHHHHHHHHTPPPPPPP-EEE-SSSEEE--HHHHHHHHHH---HHHHHH---SHHHHHHHTTT--

Mean predicted aligned error: 4.06 Å